Protein AF-A0A7Y6PL48-F1 (afdb_monomer)

Secondary structure (DSSP, 8-state):
--------S-SSSSSSSSS----------------EEEEEETTSTT---EEEEEEE--SSTT-EEESSSSEEEEEE-SSTT-EEEEEEEE------TTEEEEEEEEEEEEEESS----EEEEEB-S---TTT--SSEEETTEE-SSTTTT-BTTTB-SS-SEEE------EEEEEEEEE-HHHHHHHHH-GGG---EEEEE-SSS-SS-EEEE-TT-SSGGGS-EEEEEEEE-TTS------S-PPP----HHHHHHHHHHHHTT-HHHHHHHHHHHHHTTS-BPPP-TTTTT-PPPTT-B---GGGTTHHHHHHHHHHHHHHHTTSSSPPTTHHHHHHHHHHHHHHHGGG---

Mean predicted aligned error: 16.95 Å

Structure (mmCIF, N/CA/C/O backbone):
data_AF-A0A7Y6PL48-F1
#
_entry.id   AF-A0A7Y6PL48-F1
#
loop_
_atom_site.group_PDB
_atom_site.id
_atom_site.type_symbol
_atom_site.label_atom_id
_atom_site.label_alt_id
_atom_site.label_comp_id
_atom_site.label_asym_id
_atom_site.label_entity_id
_atom_site.label_seq_id
_atom_site.pdbx_PDB_ins_code
_atom_site.Cartn_x
_atom_site.Cartn_y
_atom_site.Cartn_z
_atom_site.occupancy
_atom_site.B_iso_or_equiv
_atom_site.auth_seq_id
_atom_site.auth_comp_id
_atom_site.auth_asym_id
_atom_site.auth_atom_id
_atom_site.pdbx_PDB_model_num
ATOM 1 N N . MET A 1 1 ? -15.025 52.099 23.901 1.00 36.69 1 MET A N 1
ATOM 2 C CA . MET A 1 1 ? -14.543 51.451 22.659 1.00 36.69 1 MET A CA 1
ATOM 3 C C . MET A 1 1 ? -14.465 49.947 22.950 1.00 36.69 1 MET A C 1
ATOM 5 O O . MET A 1 1 ? -13.539 49.548 23.629 1.00 36.69 1 MET A O 1
ATOM 9 N N . GLN A 1 2 ? -15.531 49.131 22.838 1.00 27.70 2 GLN A N 1
ATOM 10 C CA . GLN A 1 2 ? -16.131 48.549 21.607 1.00 27.70 2 GLN A CA 1
ATOM 11 C C . GLN A 1 2 ? -15.039 48.025 20.651 1.00 27.70 2 GLN A C 1
ATOM 13 O O . GLN A 1 2 ? -14.209 48.829 20.259 1.00 27.70 2 GLN A O 1
ATOM 18 N N . LEU A 1 3 ? -14.922 46.740 20.266 1.00 26.30 3 LEU A N 1
ATOM 19 C CA . LEU A 1 3 ? -15.869 45.629 19.998 1.00 26.30 3 LEU A CA 1
ATOM 20 C C . LEU A 1 3 ? -15.201 44.259 20.318 1.00 26.30 3 LEU A C 1
ATOM 22 O O . LEU A 1 3 ? -14.008 44.115 20.098 1.00 26.30 3 LEU A O 1
ATOM 26 N N . ARG A 1 4 ? -15.836 43.289 21.003 1.00 27.39 4 ARG A N 1
ATOM 27 C CA . ARG A 1 4 ? -16.778 42.217 20.558 1.00 27.39 4 ARG A CA 1
ATOM 28 C C . ARG A 1 4 ? -16.253 41.185 19.534 1.00 27.39 4 ARG A C 1
ATOM 30 O O . ARG A 1 4 ? -16.205 41.488 18.350 1.00 27.39 4 ARG A O 1
ATOM 37 N N . ARG A 1 5 ? -16.072 39.937 20.007 1.00 31.89 5 ARG A N 1
ATOM 38 C CA . ARG A 1 5 ? -16.563 38.611 19.516 1.00 31.89 5 ARG A CA 1
ATOM 39 C C . ARG A 1 5 ? -15.784 37.557 20.333 1.00 31.89 5 ARG A C 1
ATOM 41 O O . ARG A 1 5 ? -14.569 37.575 20.308 1.00 31.89 5 ARG A O 1
ATOM 48 N N . GLY A 1 6 ? -16.336 36.699 21.184 1.00 26.66 6 GLY A N 1
ATOM 49 C CA . GLY A 1 6 ? -17.630 36.030 21.192 1.00 26.66 6 GLY A CA 1
ATOM 50 C C . GLY A 1 6 ? -17.343 34.527 21.221 1.00 26.66 6 GLY A C 1
ATOM 51 O O . GLY A 1 6 ? -17.400 33.895 20.179 1.00 26.66 6 GLY A O 1
ATOM 52 N N . TRP A 1 7 ? -16.968 33.981 22.383 1.00 27.89 7 TRP A N 1
ATOM 53 C CA . TRP A 1 7 ? -16.882 32.530 22.580 1.00 27.89 7 TRP A CA 1
ATOM 54 C C . TRP A 1 7 ? -18.321 32.015 22.723 1.00 27.89 7 TRP A C 1
ATOM 56 O O . TRP A 1 7 ? -19.000 32.279 23.719 1.00 27.89 7 TRP A O 1
ATOM 66 N N . SER A 1 8 ? -18.840 31.391 21.669 1.00 28.34 8 SER A N 1
ATOM 6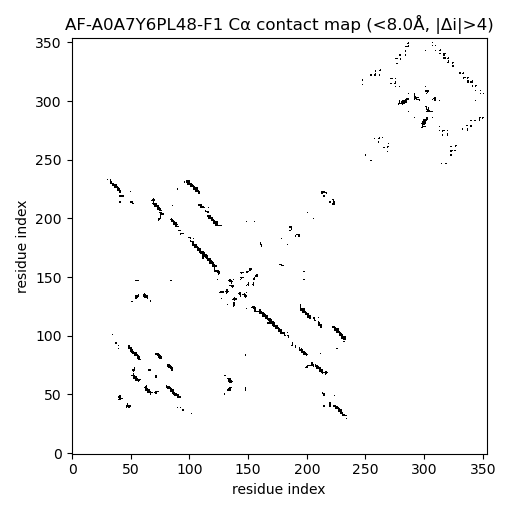7 C CA . SER A 1 8 ? -20.206 30.877 21.583 1.00 28.34 8 SER A CA 1
ATOM 68 C C . SER A 1 8 ? -20.374 29.612 22.430 1.00 28.34 8 SER A C 1
ATOM 70 O O . SER A 1 8 ? -19.890 28.548 22.081 1.00 28.34 8 SER A O 1
ATOM 72 N N . ARG A 1 9 ? -21.029 29.769 23.587 1.00 29.58 9 ARG A N 1
ATOM 73 C CA . ARG A 1 9 ? -22.211 29.039 24.112 1.00 29.58 9 ARG A CA 1
ATOM 74 C C . ARG A 1 9 ? -22.553 27.582 23.694 1.00 29.58 9 ARG A C 1
ATOM 76 O O . ARG A 1 9 ? -23.678 27.175 23.955 1.00 29.58 9 ARG A O 1
ATOM 83 N N . GLU A 1 10 ? -21.649 26.755 23.179 1.00 30.02 10 GLU A N 1
ATOM 84 C CA . GLU A 1 10 ? -21.966 25.353 22.814 1.00 30.02 10 GLU A CA 1
ATOM 85 C C . GLU A 1 10 ? -21.546 24.297 23.853 1.00 30.02 10 GLU A C 1
ATOM 87 O O . GLU A 1 10 ? -21.918 23.135 23.746 1.00 30.02 10 GLU A O 1
ATOM 92 N N . VAL A 1 11 ? -20.878 24.687 24.942 1.00 32.16 11 VAL A N 1
ATOM 93 C CA . VAL A 1 11 ? -20.391 23.732 25.964 1.00 32.16 11 VAL A CA 1
ATOM 94 C C . VAL A 1 11 ? -21.404 23.471 27.100 1.00 32.16 11 VAL A C 1
ATOM 96 O O . VAL A 1 11 ? -21.170 22.638 27.966 1.00 32.16 11 VAL A O 1
ATOM 99 N N . VAL A 1 12 ? -22.581 24.113 27.097 1.00 29.59 12 VAL A N 1
ATOM 100 C CA . VAL A 1 12 ? -23.589 23.954 28.178 1.00 29.59 12 VAL A CA 1
ATOM 101 C C . VAL A 1 12 ? -24.880 23.248 27.718 1.00 29.59 12 VAL A C 1
ATOM 103 O O . VAL A 1 12 ? -25.768 23.003 28.527 1.00 29.59 12 VAL A O 1
ATOM 106 N N . ALA A 1 13 ? -24.980 22.817 26.454 1.00 28.77 13 ALA A N 1
ATOM 107 C CA . ALA A 1 13 ? -26.162 22.101 25.944 1.00 28.77 13 ALA A CA 1
ATOM 108 C C . ALA A 1 13 ? -26.018 20.564 25.871 1.00 28.77 13 ALA A C 1
ATOM 110 O O . ALA A 1 13 ? -26.984 19.888 25.536 1.00 28.77 13 ALA A O 1
ATOM 111 N N . PHE A 1 14 ? -24.867 19.981 26.226 1.00 27.22 14 PHE A N 1
ATOM 112 C CA . PHE A 1 14 ? -24.640 18.529 26.094 1.00 27.22 14 PHE A CA 1
ATOM 113 C C . PHE A 1 14 ? -24.876 17.706 27.377 1.00 27.22 14 PHE A C 1
ATOM 115 O O . PHE A 1 14 ? -24.570 16.517 27.417 1.00 27.22 14 PHE A O 1
ATOM 122 N N . ALA A 1 15 ? -25.442 18.311 28.428 1.00 27.19 15 ALA A N 1
ATOM 123 C CA . ALA A 1 15 ? -25.646 17.656 29.727 1.00 27.19 15 ALA A CA 1
ATOM 124 C C . ALA A 1 15 ? -27.116 17.357 30.090 1.00 27.19 15 ALA A C 1
ATOM 126 O O . ALA A 1 15 ? -27.368 16.808 31.158 1.00 27.19 15 ALA A O 1
ATOM 127 N N . ILE A 1 16 ? -28.097 17.663 29.231 1.00 27.52 16 ILE A N 1
ATOM 128 C CA . ILE A 1 16 ? -29.513 17.327 29.476 1.00 27.52 16 ILE A CA 1
ATOM 129 C C . ILE A 1 16 ? -30.164 16.856 28.167 1.00 27.52 16 ILE A C 1
ATOM 131 O O . ILE A 1 16 ? -31.000 17.536 27.588 1.00 27.52 16 ILE A O 1
ATOM 135 N N . ALA A 1 17 ? -29.746 15.695 27.664 1.00 27.36 17 ALA A N 1
ATOM 136 C CA . ALA A 1 17 ? -30.464 14.988 26.591 1.00 27.36 17 ALA A CA 1
ATOM 137 C C . ALA A 1 17 ? -30.423 13.452 26.731 1.00 27.36 17 ALA A C 1
ATOM 139 O O . ALA A 1 17 ? -30.925 12.741 25.871 1.00 27.36 17 ALA A O 1
ATOM 140 N N . ALA A 1 18 ? -29.872 12.922 27.830 1.00 29.22 18 ALA A N 1
ATOM 141 C CA . ALA A 1 18 ? -29.837 11.481 28.112 1.00 29.22 18 ALA A CA 1
ATOM 142 C C . ALA A 1 18 ? -30.874 11.040 29.167 1.00 29.22 18 ALA A C 1
ATOM 144 O O . ALA A 1 18 ? -30.748 9.969 29.754 1.00 29.22 18 ALA A O 1
ATOM 145 N N . ALA A 1 19 ? -31.889 11.865 29.441 1.00 29.73 19 ALA A N 1
ATOM 146 C CA . ALA A 1 19 ? -32.916 11.574 30.440 1.00 29.73 19 ALA A CA 1
ATOM 147 C C . ALA A 1 19 ? -34.291 12.127 30.031 1.00 29.73 19 ALA A C 1
ATOM 149 O O . ALA A 1 19 ? -34.845 13.006 30.679 1.00 29.73 19 ALA A O 1
ATOM 150 N N . SER A 1 20 ? -34.848 11.631 28.932 1.00 26.83 20 SER A N 1
ATOM 151 C CA . SER A 1 20 ? -36.301 11.471 28.800 1.00 26.83 20 SER A CA 1
ATOM 152 C C . SER A 1 20 ? -36.576 10.503 27.659 1.00 26.83 20 SER A C 1
ATOM 154 O O . SER A 1 20 ? -36.383 10.811 26.489 1.00 26.83 20 SER A O 1
ATOM 156 N N . GLY A 1 21 ? -36.986 9.288 28.021 1.00 40.72 21 GLY A N 1
ATOM 157 C CA . GLY A 1 21 ? -37.643 8.403 27.078 1.00 40.72 21 GLY A CA 1
ATOM 158 C C . GLY A 1 21 ? -38.961 9.040 26.656 1.00 40.72 21 GLY A C 1
ATOM 159 O O . GLY A 1 21 ? -39.817 9.311 27.495 1.00 40.72 21 GLY A O 1
ATOM 160 N N . ALA A 1 22 ? -39.109 9.267 25.360 1.00 27.48 22 ALA A N 1
ATOM 161 C CA . ALA A 1 22 ? -40.395 9.433 24.714 1.00 27.48 22 ALA A CA 1
ATOM 162 C C . ALA A 1 22 ? -40.320 8.667 23.394 1.00 27.48 22 ALA A C 1
ATOM 164 O O . ALA A 1 22 ? -39.570 9.028 22.490 1.00 27.48 22 ALA A O 1
ATOM 165 N N . CYS A 1 23 ? -41.052 7.558 23.338 1.00 34.09 23 CYS A N 1
ATOM 166 C CA . CYS A 1 23 ? -41.324 6.830 22.113 1.00 34.09 23 CYS A CA 1
ATOM 167 C C . CYS A 1 23 ? -42.034 7.773 21.133 1.00 34.09 23 CYS A C 1
ATOM 169 O O . CYS A 1 23 ? -43.085 8.321 21.461 1.00 34.09 23 CYS A O 1
ATOM 171 N N . ALA A 1 24 ? -41.469 7.933 19.943 1.00 27.62 24 ALA A N 1
ATOM 172 C CA . ALA A 1 24 ? -42.188 8.389 18.767 1.00 27.62 24 ALA A CA 1
ATOM 173 C C . ALA A 1 24 ? -41.808 7.439 17.630 1.00 27.62 24 ALA A C 1
ATOM 175 O O . ALA A 1 24 ? -40.668 7.423 17.173 1.00 27.62 24 ALA A O 1
ATOM 176 N N . GLU A 1 25 ? -42.761 6.596 17.250 1.00 38.47 25 GLU A N 1
ATOM 177 C CA . GLU A 1 25 ? -42.751 5.880 15.981 1.00 38.47 25 GLU A CA 1
ATOM 178 C C . GLU A 1 25 ? -42.891 6.931 14.872 1.00 38.47 25 GLU A C 1
ATOM 180 O O . GLU A 1 25 ? -43.846 7.712 14.880 1.00 38.47 25 GLU A O 1
ATOM 185 N N . SER A 1 26 ? -41.928 6.999 13.953 1.00 30.75 26 SER A N 1
ATOM 186 C CA . SER A 1 26 ? -42.095 7.727 12.697 1.00 30.75 26 SER A CA 1
ATOM 187 C C . SER A 1 26 ? -41.339 7.028 11.576 1.00 30.75 26 SER A C 1
ATOM 189 O O . SER A 1 26 ? -40.170 6.675 11.734 1.00 30.75 26 SER A O 1
ATOM 191 N N . ASP A 1 27 ? -42.062 6.857 10.479 1.00 33.25 27 ASP A N 1
ATOM 192 C CA . ASP A 1 27 ? -41.751 6.096 9.279 1.00 33.25 27 ASP A CA 1
ATO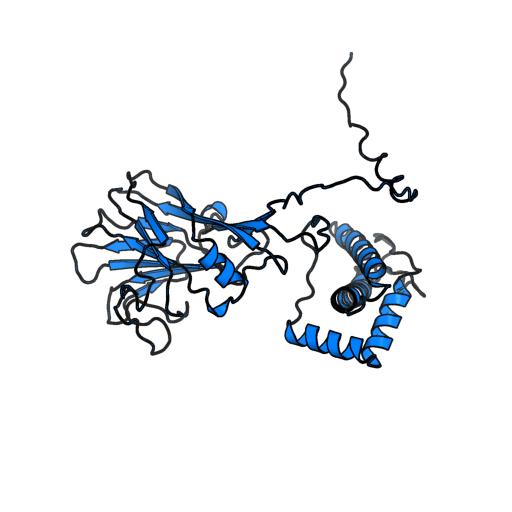M 193 C C . ASP A 1 27 ? -40.383 6.375 8.631 1.00 33.25 27 ASP A C 1
ATOM 195 O O . ASP A 1 27 ? -39.894 7.503 8.603 1.00 33.25 27 ASP A O 1
ATOM 199 N N . ASP A 1 28 ? -39.829 5.293 8.076 1.00 44.59 28 ASP A N 1
ATOM 200 C CA . ASP A 1 28 ? -38.890 5.206 6.948 1.00 44.59 28 ASP A CA 1
ATOM 201 C C . ASP A 1 28 ? -37.857 6.341 6.805 1.00 44.59 28 ASP A C 1
ATOM 203 O O . ASP A 1 28 ? -37.970 7.241 5.971 1.00 44.59 28 ASP A O 1
ATOM 207 N N . VAL A 1 29 ? -36.778 6.253 7.585 1.00 33.81 29 VAL A N 1
ATOM 208 C CA . VAL A 1 29 ? -35.507 6.906 7.250 1.00 33.81 29 VAL A CA 1
ATOM 209 C C . VAL A 1 29 ? -34.614 5.881 6.568 1.00 33.81 29 VAL A C 1
ATOM 211 O O . VAL A 1 29 ? -34.006 5.034 7.222 1.00 33.81 29 VAL A O 1
ATOM 214 N N . GLY A 1 30 ? -34.530 5.966 5.238 1.00 34.03 30 GLY A N 1
ATOM 215 C CA . GLY A 1 30 ? -33.503 5.271 4.471 1.00 34.03 30 GLY A CA 1
ATOM 216 C C . GLY A 1 30 ? -32.138 5.510 5.117 1.00 34.03 30 GLY A C 1
ATOM 217 O O . GLY A 1 30 ? -31.749 6.657 5.341 1.00 34.03 30 GLY A O 1
ATOM 218 N N . ALA A 1 31 ? -31.449 4.423 5.468 1.00 40.19 31 ALA A N 1
ATOM 219 C CA . ALA A 1 31 ? -30.147 4.465 6.114 1.00 40.19 31 ALA A CA 1
ATOM 220 C C . ALA A 1 31 ? -29.183 5.301 5.262 1.00 40.19 31 ALA A C 1
ATOM 222 O O . ALA A 1 31 ? -28.765 4.887 4.179 1.00 40.19 31 ALA A O 1
ATOM 223 N N . VAL A 1 32 ? -28.848 6.501 5.732 1.00 37.41 32 VAL A N 1
ATOM 224 C CA . VAL A 1 32 ? -27.805 7.312 5.109 1.00 37.41 32 VAL A CA 1
ATOM 225 C C . VAL A 1 32 ? -26.480 6.723 5.572 1.00 37.41 32 VAL A C 1
ATOM 227 O O . VAL A 1 32 ? -25.957 7.095 6.623 1.00 37.41 32 VAL A O 1
ATOM 230 N N . GLU A 1 33 ? -25.956 5.759 4.813 1.00 54.09 33 GLU A N 1
ATOM 231 C CA . GLU A 1 33 ? -24.604 5.252 5.025 1.00 54.09 33 GLU A CA 1
ATOM 232 C C . GLU A 1 33 ? -23.616 6.425 4.961 1.00 54.09 33 GLU A C 1
ATOM 234 O O . GLU A 1 33 ? -23.351 7.000 3.904 1.00 54.09 33 GLU A O 1
ATOM 239 N N . SER A 1 34 ? -23.085 6.822 6.115 1.00 58.09 34 SER A N 1
ATOM 240 C CA . SER A 1 34 ? -22.082 7.880 6.176 1.00 58.09 34 SER A CA 1
ATOM 241 C C . SER A 1 34 ? -20.747 7.325 5.684 1.00 58.09 34 SER A C 1
ATOM 243 O O . SER A 1 34 ? -20.175 6.431 6.306 1.00 58.09 34 SER A O 1
ATOM 245 N N . ALA A 1 35 ? -20.250 7.850 4.564 1.00 74.12 35 ALA A N 1
ATOM 246 C CA . ALA A 1 35 ? -18.942 7.489 4.030 1.00 74.12 35 ALA A CA 1
ATOM 247 C C . ALA A 1 35 ? -17.825 8.022 4.947 1.00 74.12 35 ALA A C 1
ATOM 249 O O . ALA A 1 35 ? -17.689 9.228 5.160 1.00 74.12 35 ALA A O 1
ATOM 250 N N . VAL A 1 36 ? -17.014 7.114 5.482 1.00 87.31 36 VAL A N 1
ATOM 251 C CA . VAL A 1 36 ? -15.843 7.390 6.320 1.00 87.31 36 VAL A CA 1
ATOM 252 C C . VAL A 1 36 ? -14.584 7.269 5.468 1.00 87.31 36 VAL A C 1
ATOM 254 O O . VAL A 1 36 ? -14.5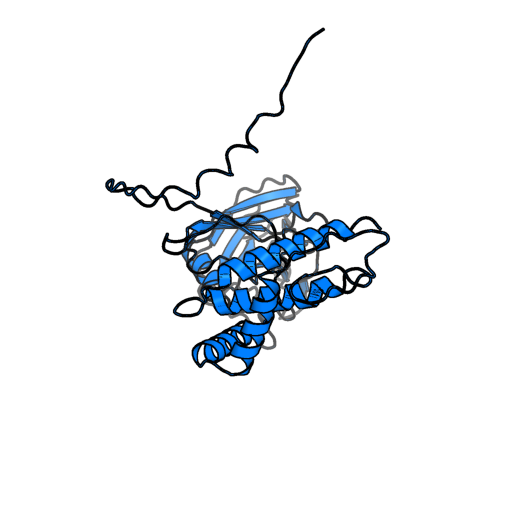24 6.457 4.550 1.00 87.31 36 VAL A O 1
ATOM 257 N N . THR A 1 37 ? -13.558 8.069 5.765 1.00 88.06 37 THR A N 1
ATOM 258 C CA . THR A 1 37 ? -12.262 8.011 5.072 1.00 88.06 37 THR A CA 1
ATOM 259 C C . THR A 1 37 ? -11.186 7.424 5.983 1.00 88.06 37 THR A C 1
ATOM 261 O O . THR A 1 37 ? -11.041 7.849 7.126 1.00 88.06 37 THR A O 1
ATOM 264 N N . ALA A 1 38 ? -10.411 6.473 5.464 1.00 88.56 38 ALA A N 1
ATOM 265 C CA . ALA A 1 38 ? -9.160 5.995 6.041 1.00 88.56 38 ALA A CA 1
ATOM 266 C C . ALA A 1 38 ? -7.989 6.352 5.118 1.00 88.56 38 ALA A C 1
ATOM 268 O O . ALA A 1 38 ? -8.089 6.215 3.897 1.00 88.56 38 ALA A O 1
ATOM 269 N N . THR A 1 39 ? -6.871 6.770 5.707 1.00 93.50 39 THR A N 1
ATOM 270 C CA . THR A 1 39 ? -5.645 7.127 4.985 1.00 93.50 39 THR A CA 1
ATOM 271 C C . THR A 1 39 ? -4.483 6.301 5.519 1.00 93.50 39 THR A C 1
ATOM 273 O O . THR A 1 39 ? -4.298 6.190 6.726 1.00 93.50 39 THR A O 1
ATOM 276 N N . PHE A 1 40 ? -3.698 5.729 4.611 1.00 95.31 40 PHE A N 1
ATOM 277 C CA . PHE A 1 40 ? -2.525 4.918 4.915 1.00 95.31 40 PHE A CA 1
ATOM 278 C C . PHE A 1 40 ? -1.309 5.535 4.228 1.00 95.31 40 PHE A C 1
ATOM 280 O O . PHE A 1 40 ? -1.239 5.546 2.999 1.00 95.31 40 PHE A O 1
ATOM 287 N N . GLN A 1 41 ? -0.368 6.065 5.009 1.00 96.25 41 GLN A N 1
ATOM 288 C CA . GLN A 1 41 ? 0.866 6.681 4.518 1.00 96.25 41 GLN A CA 1
ATOM 289 C C . GLN A 1 41 ? 1.954 6.578 5.588 1.00 96.25 41 GLN A C 1
ATOM 291 O O . GLN A 1 41 ? 1.707 6.901 6.749 1.00 96.25 41 GLN A O 1
ATOM 296 N N . THR A 1 42 ? 3.145 6.088 5.231 1.00 91.56 42 THR A N 1
ATOM 297 C CA . THR A 1 42 ? 4.193 5.822 6.229 1.00 91.56 42 THR A CA 1
ATOM 298 C C . THR A 1 42 ? 4.599 7.098 6.967 1.00 91.56 42 THR A C 1
ATOM 300 O O . THR A 1 42 ? 5.038 8.068 6.350 1.00 91.56 42 THR A O 1
ATOM 303 N N . GLY A 1 43 ? 4.510 7.090 8.297 1.00 83.94 43 GLY A N 1
ATOM 304 C CA . GLY A 1 43 ? 4.801 8.241 9.158 1.00 83.94 43 GLY A CA 1
ATOM 305 C C . GLY A 1 43 ? 3.615 9.182 9.402 1.00 83.94 43 GLY A C 1
ATOM 306 O O . GLY A 1 43 ? 3.796 10.201 10.063 1.00 83.94 43 GLY A O 1
ATOM 307 N N . VAL A 1 44 ? 2.419 8.848 8.909 1.00 81.81 44 VAL A N 1
ATOM 308 C CA . VAL A 1 44 ? 1.153 9.534 9.217 1.00 81.81 44 VAL A CA 1
ATOM 309 C C . VAL A 1 44 ? 0.288 8.597 10.056 1.00 81.81 44 VAL A C 1
ATOM 311 O O . VAL A 1 44 ? 0.190 7.414 9.738 1.00 81.81 44 VAL A O 1
ATOM 314 N N . ASP A 1 45 ? -0.303 9.102 11.142 1.00 79.00 45 ASP A N 1
ATOM 315 C CA . ASP A 1 45 ? -1.152 8.326 12.065 1.00 79.00 45 ASP A CA 1
ATOM 316 C C . ASP A 1 45 ? -0.521 6.990 12.512 1.00 79.00 45 ASP A C 1
ATOM 318 O O . ASP A 1 45 ? -1.190 5.963 12.610 1.00 79.00 45 ASP A O 1
ATOM 322 N N . GLU A 1 46 ? 0.799 7.005 12.748 1.00 79.50 46 GLU A N 1
ATOM 323 C CA . GLU A 1 46 ? 1.620 5.840 13.132 1.00 79.50 46 GLU A CA 1
ATOM 324 C C . GLU A 1 46 ? 1.643 4.690 12.108 1.00 79.50 46 GLU A C 1
ATOM 326 O O . GLU A 1 46 ? 2.177 3.613 12.384 1.00 79.50 46 GLU A O 1
ATOM 331 N N . TYR A 1 47 ? 1.103 4.890 10.906 1.00 84.44 47 TYR A N 1
ATOM 332 C CA . TYR A 1 47 ? 1.159 3.879 9.866 1.00 84.44 47 TYR A CA 1
ATOM 333 C C . TYR A 1 47 ? 2.607 3.686 9.395 1.00 84.44 47 TYR A C 1
ATOM 335 O O . TYR A 1 47 ? 3.325 4.644 9.118 1.00 84.44 47 TYR A O 1
ATOM 343 N N . VAL A 1 48 ? 3.038 2.429 9.299 1.00 88.19 48 VAL A N 1
ATOM 344 C CA . VAL A 1 48 ? 4.392 2.022 8.866 1.00 88.19 48 VAL A CA 1
ATOM 345 C C . VAL A 1 48 ? 4.345 0.884 7.842 1.00 88.19 48 VAL A C 1
ATOM 347 O O . VAL A 1 48 ? 5.333 0.205 7.598 1.00 88.19 48 VAL A O 1
ATOM 350 N N . GLY A 1 49 ? 3.161 0.616 7.286 1.00 91.00 49 GLY A N 1
ATOM 351 C CA . GLY A 1 49 ? 2.892 -0.588 6.505 1.00 91.00 49 GLY A CA 1
ATOM 352 C C . GLY A 1 49 ? 3.239 -0.497 5.020 1.00 91.00 49 GLY A C 1
ATOM 353 O O . GLY A 1 49 ? 2.903 -1.430 4.291 1.00 91.00 49 GLY A O 1
ATOM 354 N N . THR A 1 50 ? 3.829 0.591 4.526 1.00 96.56 50 THR A N 1
ATOM 355 C CA . THR A 1 50 ? 4.201 0.681 3.106 1.00 96.56 50 THR A CA 1
ATOM 356 C C . THR A 1 50 ? 5.477 -0.113 2.833 1.00 96.56 50 THR A C 1
ATOM 358 O O . THR A 1 50 ? 6.471 0.057 3.526 1.00 96.56 50 THR A O 1
ATOM 361 N N . LEU A 1 51 ? 5.424 -0.975 1.820 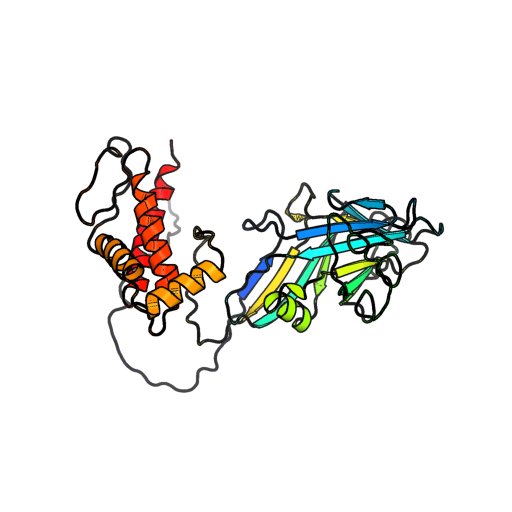1.00 96.38 51 LEU A N 1
ATOM 362 C CA . LEU A 1 51 ? 6.559 -1.680 1.240 1.00 96.38 51 LEU A CA 1
ATOM 363 C C . LEU A 1 51 ? 6.637 -1.309 -0.240 1.00 96.38 51 LEU A C 1
ATOM 365 O O . LEU A 1 51 ? 5.743 -1.669 -1.014 1.00 96.38 51 LEU A O 1
ATOM 369 N N . ASP A 1 52 ? 7.687 -0.605 -0.634 1.00 98.25 52 ASP A N 1
ATOM 370 C CA . ASP A 1 52 ? 7.879 -0.117 -1.992 1.00 98.25 52 ASP A CA 1
ATOM 371 C C . ASP A 1 52 ? 9.357 -0.074 -2.395 1.00 98.25 52 ASP A C 1
ATOM 373 O O . ASP A 1 52 ? 10.247 -0.240 -1.574 1.00 98.25 52 ASP A O 1
ATOM 377 N N . GLY A 1 53 ? 9.617 0.027 -3.697 1.00 97.38 53 GLY A N 1
ATOM 378 C CA . GLY A 1 53 ? 10.981 0.022 -4.222 1.00 97.38 53 GLY A CA 1
ATOM 379 C C . GLY A 1 53 ? 11.056 -0.283 -5.710 1.00 97.38 53 GLY A C 1
ATOM 380 O O . GLY A 1 53 ? 10.030 -0.386 -6.389 1.00 97.38 53 GLY A O 1
ATOM 381 N N . GLU A 1 54 ? 12.275 -0.421 -6.231 1.00 97.06 54 GLU A N 1
ATOM 382 C CA . GLU A 1 54 ? 12.551 -0.713 -7.640 1.00 97.06 54 GLU A CA 1
ATOM 383 C C . GLU A 1 54 ? 13.138 -2.107 -7.863 1.00 97.06 54 GLU A C 1
ATOM 385 O O . GLU A 1 54 ? 14.040 -2.550 -7.158 1.00 97.06 54 GLU A O 1
ATOM 390 N N . ILE A 1 55 ? 12.701 -2.756 -8.942 1.00 97.50 55 ILE A N 1
ATOM 391 C CA . ILE A 1 55 ? 13.375 -3.911 -9.540 1.00 97.50 55 ILE A CA 1
ATOM 392 C C . ILE A 1 55 ? 13.902 -3.527 -10.919 1.00 97.50 55 ILE A C 1
ATOM 394 O O . ILE A 1 55 ? 13.245 -2.809 -11.674 1.00 97.50 55 ILE A O 1
ATOM 398 N N . SER A 1 56 ? 15.081 -4.024 -11.283 1.00 96.12 56 SER A N 1
ATOM 399 C CA . SER A 1 56 ? 15.710 -3.691 -12.562 1.00 96.12 56 SER A CA 1
ATOM 400 C C . SER A 1 56 ? 16.434 -4.873 -13.164 1.00 96.12 56 SER A C 1
ATOM 402 O O . SER A 1 56 ? 17.020 -5.664 -12.439 1.00 96.12 56 SER A O 1
ATOM 404 N N . ASN A 1 57 ? 16.492 -4.966 -14.487 1.00 95.06 57 ASN A N 1
ATOM 405 C CA . ASN A 1 57 ? 17.228 -6.038 -15.164 1.00 95.06 57 ASN A CA 1
ATOM 406 C C . ASN A 1 57 ? 18.738 -5.786 -15.299 1.00 95.06 57 ASN A C 1
ATOM 408 O O . ASN A 1 57 ? 19.399 -6.401 -16.139 1.00 95.06 57 ASN A O 1
ATOM 412 N N . ARG A 1 58 ? 19.292 -4.864 -14.505 1.00 92.94 58 ARG A N 1
ATOM 413 C CA . ARG A 1 58 ? 20.724 -4.569 -14.518 1.00 92.94 58 ARG A CA 1
ATOM 414 C C . ARG A 1 58 ? 21.530 -5.675 -13.845 1.00 92.94 58 ARG A C 1
ATOM 416 O O . ARG A 1 58 ? 21.185 -6.141 -12.765 1.00 92.94 58 ARG A O 1
ATOM 423 N N . GLY A 1 59 ? 22.666 -6.021 -14.446 1.00 86.75 59 GLY A N 1
ATOM 424 C CA . GLY A 1 59 ? 23.604 -6.994 -13.891 1.00 86.75 59 GLY A CA 1
ATOM 425 C C . GLY A 1 59 ? 23.273 -8.424 -14.313 1.00 86.75 59 GLY A C 1
ATOM 426 O O . GLY A 1 59 ? 23.588 -8.813 -15.435 1.00 86.75 59 GLY A O 1
ATOM 427 N N . GLY A 1 60 ? 22.704 -9.213 -13.398 1.00 88.56 60 GLY A N 1
ATOM 428 C CA . GLY A 1 60 ? 22.494 -10.657 -13.566 1.00 88.56 60 GLY A CA 1
ATOM 429 C C . GLY A 1 60 ? 21.036 -11.080 -13.807 1.00 88.56 60 GLY A C 1
ATOM 430 O O . GLY A 1 60 ? 20.160 -10.235 -13.970 1.00 88.56 60 GLY A O 1
ATOM 431 N N . PRO A 1 61 ? 20.741 -12.396 -13.773 1.00 89.38 61 PRO A N 1
ATOM 432 C CA . PRO A 1 61 ? 19.401 -12.938 -14.031 1.00 89.38 61 PRO A CA 1
ATOM 433 C C . PRO A 1 61 ? 18.307 -12.436 -13.079 1.00 89.38 61 PRO A C 1
ATOM 435 O O . PRO A 1 61 ? 17.165 -12.268 -13.500 1.00 89.38 61 PRO A O 1
ATOM 438 N N . ASN A 1 62 ? 18.650 -12.182 -11.808 1.00 94.56 62 ASN A N 1
ATOM 439 C CA . ASN A 1 62 ? 17.731 -11.561 -10.849 1.00 94.56 62 ASN A CA 1
ATOM 440 C C . ASN A 1 62 ? 17.773 -10.025 -10.877 1.00 94.56 62 ASN A C 1
ATOM 442 O O . ASN A 1 62 ? 16.968 -9.371 -10.220 1.00 94.56 62 ASN A O 1
ATOM 446 N N . GLY A 1 63 ? 18.685 -9.443 -11.650 1.00 94.50 63 GLY A N 1
ATOM 447 C CA . GLY A 1 63 ? 18.810 -8.004 -11.741 1.00 94.50 63 GLY A CA 1
ATOM 448 C C . GLY A 1 63 ? 19.370 -7.336 -10.481 1.00 94.50 63 GLY A C 1
ATOM 449 O O . GLY A 1 63 ? 19.967 -7.993 -9.628 1.00 94.50 63 GLY A O 1
ATOM 450 N N . SER A 1 64 ? 19.157 -6.025 -10.383 1.00 93.06 64 SER A N 1
ATOM 451 C CA . SER A 1 64 ? 19.458 -5.204 -9.206 1.00 93.06 64 SER A CA 1
ATOM 452 C C . SER A 1 64 ? 18.153 -4.670 -8.630 1.00 93.06 64 SER A C 1
ATOM 454 O O . SER A 1 64 ? 17.244 -4.311 -9.384 1.00 93.06 64 SER A O 1
ATOM 456 N N . THR A 1 65 ? 18.047 -4.616 -7.309 1.00 94.50 65 THR A N 1
ATOM 457 C CA . THR A 1 65 ? 16.830 -4.218 -6.592 1.00 94.50 65 THR A CA 1
ATOM 458 C C . THR A 1 65 ? 17.195 -3.317 -5.436 1.00 94.50 65 THR A C 1
ATOM 460 O O . THR A 1 65 ? 18.230 -3.527 -4.807 1.00 94.50 65 THR A O 1
ATOM 463 N N . ASP A 1 66 ? 16.360 -2.316 -5.202 1.00 95.25 66 ASP A N 1
ATOM 464 C CA . ASP A 1 66 ? 16.512 -1.373 -4.105 1.00 95.25 66 ASP A CA 1
ATOM 465 C C . ASP A 1 66 ? 15.128 -1.083 -3.519 1.00 95.25 66 ASP A C 1
ATOM 467 O O . ASP A 1 66 ? 14.262 -0.525 -4.196 1.00 95.25 66 ASP A O 1
ATOM 471 N N . MET A 1 67 ? 14.918 -1.543 -2.287 1.00 94.38 67 MET A N 1
ATOM 472 C CA . MET A 1 67 ? 13.664 -1.416 -1.538 1.00 94.38 67 MET A CA 1
ATOM 473 C C . MET A 1 67 ? 13.787 -0.426 -0.373 1.00 94.38 67 MET A C 1
ATOM 475 O O . MET A 1 67 ? 12.850 -0.306 0.401 1.00 94.38 67 MET A O 1
ATOM 479 N N . ASP A 1 68 ? 14.938 0.245 -0.240 1.00 94.00 68 ASP A N 1
ATOM 480 C CA . ASP A 1 68 ? 15.252 1.137 0.886 1.00 94.00 68 ASP A CA 1
ATOM 481 C C . ASP A 1 68 ? 15.734 2.528 0.411 1.00 94.00 68 ASP A C 1
ATOM 483 O O . ASP A 1 68 ? 16.144 3.382 1.203 1.00 94.00 68 ASP A O 1
ATOM 487 N N . SER A 1 69 ? 15.733 2.776 -0.901 1.00 96.56 69 SER A N 1
ATOM 488 C CA . SER A 1 69 ? 16.041 4.080 -1.492 1.00 96.56 69 SER A CA 1
ATOM 489 C C . SER A 1 69 ? 14.835 5.015 -1.400 1.00 96.56 69 SER A C 1
ATOM 491 O O . SER A 1 69 ? 13.737 4.577 -1.712 1.00 96.56 69 SER A O 1
ATOM 493 N N . PRO A 1 70 ? 15.020 6.329 -1.135 1.00 97.69 70 PRO A N 1
ATOM 494 C CA . PRO A 1 70 ? 13.931 7.316 -1.067 1.00 97.69 70 PRO A CA 1
ATOM 495 C C . PRO A 1 70 ? 13.148 7.494 -2.378 1.00 97.69 70 PRO A C 1
ATOM 497 O O . PRO A 1 70 ? 12.089 8.133 -2.387 1.00 97.69 70 PRO A O 1
ATOM 500 N N . THR A 1 71 ? 13.681 6.981 -3.492 1.00 98.19 71 THR A N 1
ATOM 501 C CA . THR A 1 71 ? 13.002 6.954 -4.790 1.00 98.19 71 THR A CA 1
ATOM 502 C C . THR A 1 71 ? 13.197 5.623 -5.513 1.00 98.19 71 THR A C 1
ATOM 504 O O . THR A 1 71 ? 14.298 5.072 -5.492 1.00 98.19 71 THR A O 1
ATOM 507 N N . ALA A 1 72 ? 12.179 5.185 -6.252 1.00 98.06 72 ALA A N 1
ATOM 508 C CA . ALA A 1 72 ? 12.190 4.023 -7.132 1.00 98.06 72 ALA A CA 1
ATOM 509 C C . ALA A 1 72 ? 12.035 4.448 -8.601 1.00 98.06 72 ALA A C 1
ATOM 511 O O . ALA A 1 72 ? 11.161 5.242 -8.955 1.00 98.06 72 ALA A O 1
ATOM 512 N N . ARG A 1 73 ? 12.877 3.925 -9.487 1.00 97.12 73 ARG A N 1
ATOM 513 C CA . ARG A 1 73 ? 12.904 4.265 -10.911 1.00 97.12 73 ARG A CA 1
ATOM 514 C C . ARG A 1 73 ? 11.878 3.470 -11.707 1.00 97.12 73 ARG A C 1
ATOM 516 O O . ARG A 1 73 ? 11.638 2.288 -11.477 1.00 97.12 73 ARG A O 1
ATOM 523 N N . ILE A 1 74 ? 11.346 4.119 -12.737 1.00 96.44 74 ILE A N 1
ATOM 524 C CA . ILE A 1 74 ? 10.453 3.524 -13.727 1.00 96.44 74 ILE A CA 1
ATOM 525 C C . ILE A 1 74 ? 10.962 3.937 -15.113 1.00 96.44 74 ILE A C 1
ATOM 527 O O . ILE A 1 74 ? 10.851 5.095 -15.523 1.00 96.44 74 ILE A O 1
ATOM 531 N N . MET A 1 75 ? 11.566 2.999 -15.844 1.00 94.19 75 MET A N 1
ATOM 532 C CA . MET A 1 75 ? 12.303 3.308 -17.074 1.00 94.19 75 MET A CA 1
ATOM 533 C C . MET A 1 75 ? 12.364 2.107 -18.018 1.00 94.19 75 MET A C 1
ATOM 535 O O . MET A 1 75 ? 12.539 0.977 -17.577 1.00 94.19 75 MET A O 1
ATOM 539 N N . ARG A 1 76 ? 12.334 2.356 -19.331 1.00 91.44 76 ARG A N 1
ATOM 540 C CA . ARG A 1 76 ? 12.659 1.365 -20.369 1.00 91.44 76 ARG A CA 1
ATOM 541 C C . ARG A 1 76 ? 13.623 1.978 -21.363 1.00 91.44 76 ARG A C 1
ATOM 543 O O . ARG A 1 76 ? 13.197 2.692 -22.261 1.00 91.44 76 ARG A O 1
ATOM 550 N N . SER A 1 77 ? 14.922 1.743 -21.220 1.00 84.69 77 SER A N 1
ATOM 551 C CA . SER A 1 77 ? 15.890 2.358 -22.135 1.00 84.69 77 SER A CA 1
ATOM 552 C C . SER A 1 77 ? 15.979 1.629 -23.490 1.00 84.69 77 SER A C 1
ATOM 554 O O . SER A 1 77 ? 15.403 0.557 -23.683 1.00 84.69 77 SER A O 1
ATOM 556 N N . LYS A 1 78 ? 16.746 2.191 -24.441 1.00 78.94 78 LYS A N 1
ATOM 557 C CA . LYS A 1 78 ? 17.114 1.483 -25.686 1.00 78.94 78 LYS A CA 1
ATOM 558 C C . LYS A 1 78 ? 17.982 0.251 -25.414 1.00 78.94 78 LYS A C 1
ATOM 560 O O . LYS A 1 78 ? 17.966 -0.688 -26.201 1.00 78.94 78 LYS A O 1
ATOM 565 N N . HIS A 1 79 ? 18.757 0.268 -24.328 1.00 79.69 79 HIS A N 1
ATOM 566 C CA . HIS A 1 79 ? 19.622 -0.842 -23.960 1.00 79.69 79 HIS A CA 1
ATOM 567 C C . HIS A 1 79 ? 18.794 -1.936 -23.263 1.00 79.69 79 HIS A C 1
ATOM 569 O O . HIS A 1 79 ? 18.102 -1.632 -22.287 1.00 79.69 79 HIS A O 1
ATOM 575 N N . PRO A 1 80 ? 18.877 -3.203 -23.707 1.00 76.19 80 PRO A N 1
ATOM 576 C CA . PRO A 1 80 ? 18.007 -4.269 -23.216 1.00 76.19 80 PRO A CA 1
ATOM 577 C C . PRO A 1 80 ? 18.225 -4.594 -21.736 1.00 76.19 80 PRO A C 1
ATOM 579 O O . PRO A 1 80 ? 17.284 -5.029 -21.094 1.00 76.19 80 PRO A O 1
ATOM 582 N N . ALA A 1 81 ? 19.413 -4.342 -21.178 1.00 81.00 81 ALA A N 1
ATOM 583 C CA . ALA A 1 81 ? 19.736 -4.564 -19.760 1.00 81.00 81 ALA A CA 1
ATOM 584 C C . ALA A 1 81 ? 19.610 -3.292 -18.898 1.00 81.00 81 ALA A C 1
ATOM 586 O O . ALA A 1 81 ? 20.460 -3.028 -18.050 1.00 81.00 81 ALA A O 1
ATOM 587 N N . ASN A 1 82 ? 18.642 -2.426 -19.202 1.00 88.31 82 ASN A N 1
ATOM 588 C CA . ASN A 1 82 ? 18.438 -1.182 -18.466 1.00 88.31 82 ASN A CA 1
ATOM 589 C C . ASN A 1 82 ? 16.950 -0.779 -18.455 1.00 88.31 82 ASN A C 1
ATOM 591 O O . ASN A 1 82 ? 16.545 0.254 -19.000 1.00 88.31 82 ASN A O 1
ATOM 595 N N . GLU A 1 83 ? 16.145 -1.663 -17.871 1.00 93.88 83 GLU A N 1
ATOM 596 C CA . GLU A 1 83 ? 14.717 -1.520 -17.584 1.00 93.88 83 GLU A CA 1
ATOM 597 C C . GLU A 1 83 ? 14.495 -1.570 -16.066 1.00 93.88 83 GLU A C 1
ATOM 599 O O . GLU A 1 83 ? 15.134 -2.363 -15.374 1.00 93.88 83 GLU A O 1
ATOM 604 N N . TYR A 1 84 ? 13.604 -0.708 -15.575 1.00 96.19 84 TYR A N 1
ATOM 605 C CA . TYR A 1 84 ? 13.228 -0.559 -14.171 1.00 96.19 84 TYR A CA 1
ATOM 606 C C . TYR A 1 84 ? 11.708 -0.514 -14.041 1.00 96.19 84 TYR A C 1
ATOM 608 O O . TYR A 1 84 ? 11.029 0.129 -14.851 1.00 96.19 84 TYR A O 1
ATOM 616 N N . ALA A 1 85 ? 11.199 -1.146 -12.993 1.00 97.06 85 ALA A N 1
ATOM 617 C CA . ALA A 1 85 ? 9.811 -1.067 -12.573 1.00 97.06 85 ALA A CA 1
ATOM 618 C C . ALA A 1 85 ? 9.750 -0.834 -11.063 1.00 97.06 85 ALA A C 1
ATOM 620 O O . ALA A 1 85 ? 10.619 -1.310 -10.331 1.00 97.06 85 ALA A O 1
ATOM 621 N N . ALA A 1 86 ? 8.708 -0.142 -10.609 1.00 98.25 86 ALA A N 1
ATOM 622 C CA . ALA A 1 86 ? 8.471 0.077 -9.189 1.00 98.25 86 ALA A CA 1
ATOM 623 C C . ALA A 1 86 ? 7.378 -0.864 -8.674 1.00 98.25 86 ALA A C 1
ATOM 625 O O . ALA A 1 86 ? 6.413 -1.159 -9.381 1.00 98.25 86 ALA A O 1
ATOM 626 N N . LEU A 1 87 ? 7.517 -1.324 -7.438 1.00 98.44 87 LEU A N 1
ATOM 627 C CA . LEU A 1 87 ? 6.498 -2.071 -6.707 1.00 98.44 87 LEU A CA 1
ATOM 628 C C . LEU A 1 87 ? 6.034 -1.225 -5.528 1.00 98.44 87 LEU A C 1
ATOM 630 O O . LEU A 1 87 ? 6.852 -0.585 -4.880 1.00 98.44 87 LEU A O 1
ATOM 634 N N . VAL A 1 88 ? 4.732 -1.234 -5.245 1.00 98.44 88 VAL A N 1
ATOM 635 C CA . VAL A 1 88 ? 4.154 -0.581 -4.061 1.00 98.44 88 VAL A CA 1
ATOM 636 C C . VAL A 1 88 ? 3.104 -1.489 -3.444 1.00 98.44 88 VAL A C 1
ATOM 638 O O . VAL A 1 88 ? 2.195 -1.959 -4.131 1.00 98.44 88 VAL A O 1
ATOM 641 N N . LYS A 1 89 ? 3.189 -1.721 -2.136 1.00 97.38 89 LYS A N 1
ATOM 642 C CA . LYS A 1 89 ? 2.225 -2.505 -1.365 1.00 97.38 89 LYS A CA 1
ATOM 643 C C . LYS A 1 89 ? 1.980 -1.858 -0.006 1.00 97.38 89 LYS A C 1
ATOM 645 O O . LYS A 1 89 ? 2.911 -1.535 0.715 1.00 97.38 89 LYS A O 1
ATOM 650 N N . PHE A 1 90 ? 0.713 -1.751 0.377 1.00 97.12 90 PHE A N 1
ATOM 651 C CA . PHE A 1 90 ? 0.302 -1.293 1.703 1.00 97.12 90 PHE A CA 1
ATOM 652 C C . PHE A 1 90 ? -0.093 -2.506 2.545 1.00 97.12 90 PHE A C 1
ATOM 654 O O . PHE A 1 90 ? -0.971 -3.265 2.150 1.00 97.12 90 PHE A O 1
ATOM 661 N N . THR A 1 91 ? 0.570 -2.732 3.672 1.00 92.81 91 THR A N 1
ATOM 662 C CA . THR A 1 91 ? 0.304 -3.828 4.614 1.00 92.81 91 THR A CA 1
ATOM 663 C C . THR A 1 91 ? -0.440 -3.316 5.840 1.00 92.81 91 THR A C 1
ATOM 665 O O . THR A 1 91 ? -0.477 -2.119 6.095 1.00 92.81 91 THR A O 1
ATOM 668 N N . ASN A 1 92 ? -1.042 -4.219 6.618 1.00 87.31 92 ASN A N 1
ATOM 669 C CA . ASN A 1 92 ? -1.753 -3.859 7.851 1.00 87.31 92 ASN A CA 1
ATOM 670 C C . ASN A 1 92 ? -2.864 -2.812 7.634 1.00 87.31 92 ASN A C 1
ATOM 672 O O . ASN A 1 92 ? -3.083 -1.936 8.472 1.00 87.31 92 ASN A O 1
ATOM 676 N N . LEU A 1 93 ? -3.576 -2.916 6.507 1.00 87.62 93 LEU A N 1
ATOM 677 C CA . LEU A 1 93 ? -4.749 -2.097 6.221 1.00 87.62 93 LEU A CA 1
ATOM 678 C C . LEU A 1 93 ? -5.852 -2.424 7.236 1.00 87.62 93 LEU A C 1
ATOM 680 O O . LEU A 1 93 ? -6.459 -3.490 7.191 1.00 87.62 93 LEU A O 1
ATOM 684 N N . SER A 1 94 ? -6.081 -1.519 8.183 1.00 78.75 94 SER A N 1
ATOM 685 C CA . SER A 1 94 ? -7.018 -1.715 9.288 1.00 78.75 94 SER A CA 1
ATOM 686 C C . SER A 1 94 ? -8.246 -0.832 9.101 1.00 78.75 94 SER A C 1
ATOM 688 O O . SER A 1 94 ? -8.191 0.359 9.399 1.00 78.75 94 SER A O 1
ATOM 690 N N . LEU A 1 95 ? -9.370 -1.426 8.702 1.00 81.50 95 LEU A N 1
ATOM 691 C CA . LEU A 1 95 ? -10.694 -0.795 8.729 1.00 81.50 95 LEU A CA 1
ATOM 692 C C . LEU A 1 95 ? -11.574 -1.418 9.831 1.00 81.50 95 LEU A C 1
ATOM 694 O O . LEU A 1 95 ? -11.273 -2.518 10.307 1.00 81.50 95 LEU A O 1
ATOM 698 N N . PRO A 1 96 ? -12.647 -0.740 10.280 1.00 79.19 96 PRO A N 1
ATOM 699 C CA . PRO A 1 96 ? -13.636 -1.342 11.168 1.00 79.19 96 PRO A CA 1
ATOM 700 C C . PRO A 1 96 ? -14.215 -2.649 10.589 1.00 79.19 96 PRO A C 1
ATOM 702 O O . PRO A 1 96 ? -14.403 -2.747 9.376 1.00 79.19 96 PRO A O 1
ATOM 705 N N . PRO A 1 97 ? -14.536 -3.657 11.423 1.00 73.62 97 PRO A N 1
ATOM 706 C CA . PRO A 1 97 ? -15.189 -4.874 10.946 1.00 73.62 97 PRO A CA 1
ATOM 707 C C . PRO A 1 97 ? -16.520 -4.564 10.255 1.00 73.62 97 PRO A C 1
ATOM 709 O O . PRO A 1 97 ? -17.328 -3.820 10.806 1.00 73.62 97 PRO A O 1
ATOM 712 N N . GLY A 1 98 ? -16.753 -5.171 9.091 1.00 75.94 98 GLY A N 1
ATOM 713 C CA . GLY A 1 98 ? -17.945 -4.908 8.279 1.00 75.94 98 GLY A CA 1
ATOM 714 C C . GLY A 1 98 ? -17.858 -3.638 7.429 1.00 75.94 98 GLY A C 1
ATOM 715 O O . GLY A 1 98 ? -18.878 -3.214 6.896 1.00 75.94 98 GLY A O 1
ATOM 716 N N . ALA A 1 99 ? -16.671 -3.031 7.313 1.00 84.50 99 ALA A N 1
ATOM 717 C CA . ALA A 1 99 ? -16.433 -1.945 6.375 1.00 84.50 99 ALA A CA 1
ATOM 718 C C . ALA A 1 99 ? -16.606 -2.420 4.926 1.00 84.50 99 ALA A C 1
ATOM 720 O O . ALA A 1 99 ? -15.990 -3.402 4.503 1.00 84.50 99 ALA A O 1
ATOM 721 N N . ILE A 1 100 ? -17.415 -1.677 4.179 1.00 91.12 100 ILE A N 1
ATOM 722 C CA . ILE A 1 100 ? -17.645 -1.850 2.750 1.00 91.12 100 ILE A CA 1
ATOM 723 C C . ILE A 1 100 ? -16.941 -0.700 2.043 1.00 91.12 100 ILE A C 1
ATOM 725 O O . ILE A 1 100 ? -17.308 0.461 2.204 1.00 91.12 100 ILE A O 1
ATOM 729 N N . VAL A 1 101 ? -15.899 -1.007 1.281 1.00 93.62 101 VAL A N 1
ATOM 730 C CA . VAL A 1 101 ? -15.159 -0.026 0.491 1.00 93.62 101 VAL A CA 1
ATOM 731 C C . VAL A 1 101 ? -16.083 0.543 -0.583 1.00 93.62 101 VAL A C 1
ATOM 733 O O . VAL A 1 101 ? -16.692 -0.196 -1.349 1.00 93.62 101 VAL A O 1
ATOM 736 N N . THR A 1 102 ? -16.163 1.867 -0.656 1.00 94.81 102 THR A N 1
ATOM 737 C CA . THR A 1 102 ? -16.937 2.601 -1.666 1.00 94.81 102 THR A CA 1
ATOM 738 C C . THR A 1 102 ? -16.037 3.313 -2.669 1.00 94.81 102 THR A C 1
ATOM 740 O O . THR A 1 102 ? -16.431 3.524 -3.814 1.00 94.81 102 THR A O 1
ATOM 743 N N . SER A 1 103 ? -14.809 3.652 -2.274 1.00 94.19 103 SER A N 1
ATOM 744 C CA . SER A 1 103 ? -13.787 4.207 -3.161 1.00 94.19 103 SER A CA 1
ATOM 745 C C . SER A 1 103 ? -12.392 3.913 -2.624 1.00 94.19 103 SER A C 1
ATOM 747 O O . SER A 1 103 ? -12.179 3.849 -1.413 1.00 94.19 103 SER A O 1
ATOM 749 N N . ALA A 1 104 ? -11.422 3.761 -3.520 1.00 97.56 104 ALA A N 1
ATOM 750 C CA . ALA A 1 104 ? -10.020 3.650 -3.160 1.00 97.56 104 ALA A CA 1
ATOM 751 C C . ALA A 1 104 ? -9.150 4.419 -4.156 1.00 97.56 104 ALA A C 1
ATOM 753 O O . ALA A 1 104 ? -9.342 4.329 -5.368 1.00 97.56 104 ALA A O 1
ATOM 754 N N . ALA A 1 105 ? -8.176 5.164 -3.642 1.00 98.38 105 ALA A N 1
ATOM 755 C CA . ALA A 1 105 ? -7.291 6.000 -4.436 1.00 98.38 105 ALA A CA 1
ATOM 756 C C . ALA A 1 105 ? -5.837 5.846 -3.981 1.00 98.38 105 ALA A C 1
ATOM 758 O O . ALA A 1 105 ? -5.510 6.060 -2.812 1.00 98.38 105 ALA A O 1
ATOM 759 N N . LEU A 1 106 ? -4.960 5.504 -4.924 1.00 98.81 106 LEU A N 1
ATOM 760 C CA . LEU A 1 106 ? -3.514 5.466 -4.740 1.00 98.81 106 LEU A CA 1
ATOM 761 C C . LEU A 1 106 ? -2.917 6.798 -5.178 1.00 98.81 106 LEU A C 1
ATOM 763 O O . LEU A 1 106 ? -2.994 7.161 -6.349 1.00 98.81 106 LEU A O 1
ATOM 767 N N . THR A 1 107 ? -2.303 7.513 -4.245 1.00 98.81 107 THR A N 1
ATOM 768 C CA . THR A 1 107 ? -1.616 8.774 -4.507 1.00 98.81 107 THR A CA 1
ATOM 769 C C . THR A 1 107 ? -0.111 8.588 -4.390 1.00 98.81 107 THR A C 1
ATOM 771 O O . THR A 1 107 ? 0.387 8.105 -3.374 1.00 98.81 107 THR A O 1
ATOM 774 N N . LEU A 1 108 ? 0.605 8.979 -5.440 1.00 98.75 108 LEU A N 1
ATOM 775 C CA . LEU A 1 108 ? 2.049 8.830 -5.577 1.00 98.75 108 LEU A CA 1
ATOM 776 C C . LEU A 1 108 ? 2.665 10.159 -6.009 1.00 98.75 108 LEU A C 1
ATOM 778 O O . LEU A 1 108 ? 2.085 10.883 -6.821 1.00 98.75 108 LEU A O 1
ATOM 782 N N . THR A 1 109 ? 3.850 10.456 -5.490 1.00 98.75 109 THR A N 1
ATOM 783 C CA . THR A 1 109 ? 4.657 11.601 -5.919 1.00 98.75 109 THR A CA 1
ATOM 784 C C . THR A 1 109 ? 5.808 11.102 -6.780 1.00 98.75 109 THR A C 1
ATOM 786 O O . THR A 1 109 ? 6.397 10.060 -6.490 1.00 98.75 109 THR A O 1
ATOM 789 N N . PHE A 1 110 ? 6.132 11.837 -7.837 1.00 98.44 110 PHE A N 1
ATOM 790 C CA . PHE A 1 110 ? 7.197 11.505 -8.771 1.00 98.44 110 PHE A CA 1
ATOM 791 C C . PHE A 1 110 ? 8.065 12.722 -9.071 1.00 98.44 110 PHE A C 1
ATOM 793 O O . PHE A 1 110 ? 7.532 13.819 -9.161 1.00 98.44 110 PHE A O 1
ATOM 800 N N . ASP A 1 111 ? 9.351 12.518 -9.331 1.00 97.88 111 ASP A N 1
ATOM 801 C CA . ASP A 1 111 ? 10.190 13.485 -10.038 1.00 97.88 111 ASP A CA 1
ATOM 802 C C . ASP A 1 111 ? 10.147 13.177 -11.542 1.00 97.88 111 ASP A C 1
ATOM 804 O O . ASP A 1 111 ? 10.717 12.179 -12.004 1.00 97.88 111 ASP A O 1
ATOM 808 N N . ASP A 1 112 ? 9.441 14.025 -12.292 1.00 96.00 112 ASP A N 1
ATOM 809 C CA . ASP A 1 112 ? 9.318 14.004 -13.751 1.00 96.00 112 ASP A CA 1
ATOM 810 C C . ASP A 1 112 ? 10.109 15.164 -14.363 1.00 96.00 112 ASP A C 1
ATOM 812 O O . ASP A 1 112 ? 9.567 16.232 -14.635 1.00 96.00 112 ASP A O 1
ATOM 816 N N . ASP A 1 113 ? 11.405 14.965 -14.581 1.00 94.50 113 ASP A N 1
ATOM 817 C CA . ASP A 1 113 ? 12.280 16.014 -15.120 1.00 94.50 113 ASP A CA 1
ATOM 818 C C . ASP A 1 113 ? 12.231 16.116 -16.658 1.00 94.50 113 ASP A C 1
ATOM 820 O O . ASP A 1 113 ? 12.719 17.089 -17.232 1.00 94.50 113 ASP A O 1
ATOM 824 N N . LEU A 1 114 ? 11.703 15.095 -17.349 1.00 92.94 114 LEU A N 1
ATOM 825 C CA . LEU A 1 114 ? 11.896 14.915 -18.798 1.00 92.94 114 LEU A CA 1
ATOM 826 C C . LEU A 1 114 ? 10.596 14.705 -19.590 1.00 92.94 114 LEU A C 1
ATOM 828 O O . LEU A 1 114 ? 10.599 14.900 -20.808 1.00 92.94 114 LEU A O 1
ATOM 832 N N . GLY A 1 115 ? 9.492 14.319 -18.946 1.00 93.81 115 GLY A N 1
ATOM 833 C CA . GLY A 1 115 ? 8.214 14.065 -19.604 1.00 93.81 115 GLY A CA 1
ATOM 834 C C . GLY A 1 115 ? 8.249 12.898 -20.596 1.00 93.81 115 GLY A C 1
ATOM 835 O O . GLY A 1 115 ? 9.209 12.131 -20.683 1.00 93.81 115 GLY A O 1
ATOM 836 N N . GLY A 1 116 ? 7.179 12.740 -21.379 1.00 93.50 116 GLY A N 1
ATOM 837 C CA . GLY A 1 116 ? 7.104 11.717 -22.433 1.00 93.50 116 GLY A CA 1
ATOM 838 C C . GLY A 1 116 ? 7.071 10.279 -21.901 1.00 93.50 116 GLY A C 1
ATOM 839 O O . GLY A 1 116 ? 7.547 9.345 -22.553 1.00 93.50 116 GLY A O 1
ATOM 840 N N . HIS A 1 117 ? 6.553 10.094 -20.690 1.00 94.94 117 HIS A N 1
ATOM 841 C CA . HIS A 1 117 ? 6.344 8.791 -20.072 1.00 94.94 117 HIS A CA 1
ATOM 842 C C . HIS A 1 117 ? 4.911 8.293 -20.306 1.00 94.94 117 HIS A C 1
ATOM 844 O O . HIS A 1 117 ? 4.001 9.070 -20.568 1.00 94.94 117 HIS A O 1
ATOM 850 N N . SER A 1 118 ? 4.704 6.978 -20.215 1.00 95.75 118 SER A N 1
ATOM 851 C CA . SER A 1 118 ? 3.364 6.390 -20.132 1.00 95.75 118 SER A CA 1
ATOM 852 C C . SER A 1 118 ? 3.374 5.338 -19.040 1.00 95.75 118 SER A C 1
ATOM 854 O O . SER A 1 118 ? 3.772 4.198 -19.268 1.00 95.75 118 SER A O 1
ATOM 856 N N . VAL A 1 119 ? 3.015 5.730 -17.826 1.00 96.94 119 VAL A N 1
ATOM 857 C CA . VAL A 1 119 ? 3.004 4.844 -16.667 1.00 96.94 119 VAL A CA 1
ATOM 858 C C . VAL A 1 119 ? 1.754 3.975 -16.702 1.00 96.94 119 VAL A C 1
ATOM 860 O O . VAL A 1 119 ? 0.644 4.445 -16.940 1.00 96.94 119 VAL A O 1
ATOM 863 N N . ARG A 1 120 ? 1.930 2.682 -16.448 1.00 97.75 120 ARG A N 1
ATOM 864 C CA . ARG A 1 120 ? 0.834 1.742 -16.224 1.00 97.75 120 ARG A CA 1
ATOM 865 C C . ARG A 1 120 ? 1.009 1.065 -14.881 1.00 97.75 120 ARG A C 1
ATOM 867 O O . ARG A 1 120 ? 2.088 0.532 -14.606 1.00 97.75 120 ARG A O 1
ATOM 874 N N . GLY A 1 121 ? -0.058 1.071 -14.092 1.00 98.38 121 GLY A N 1
ATOM 875 C CA . GLY A 1 121 ? -0.176 0.290 -12.870 1.00 98.38 121 GLY A CA 1
ATOM 876 C C . GLY A 1 121 ? -0.840 -1.051 -13.152 1.00 98.38 121 GLY A C 1
ATOM 877 O O . GLY A 1 121 ? -1.834 -1.100 -13.871 1.00 98.38 121 GLY A O 1
ATOM 878 N N . TYR A 1 122 ? -0.336 -2.135 -12.571 1.00 98.69 122 TYR A N 1
ATOM 879 C CA . TYR A 1 122 ? -0.946 -3.463 -12.652 1.00 98.69 122 TYR A CA 1
ATOM 880 C C . TYR A 1 122 ? -1.041 -4.097 -11.271 1.00 98.69 122 TYR A C 1
ATOM 882 O O . TYR A 1 122 ? -0.076 -4.081 -10.510 1.00 98.69 122 TYR A O 1
ATOM 890 N N . TYR A 1 123 ? -2.176 -4.721 -10.960 1.00 98.62 123 TYR A N 1
ATOM 891 C CA . TYR A 1 123 ? -2.287 -5.539 -9.755 1.00 98.62 123 TYR A CA 1
ATOM 892 C C . TYR A 1 123 ? -1.396 -6.770 -9.859 1.00 98.62 123 TYR A C 1
ATOM 894 O O . TYR A 1 123 ? -1.517 -7.563 -10.799 1.00 98.62 123 TYR A O 1
ATOM 902 N N . VAL A 1 124 ? -0.532 -6.967 -8.869 1.00 98.44 124 VAL A N 1
ATOM 903 C CA . VAL A 1 124 ? 0.343 -8.137 -8.838 1.00 98.44 124 VAL A CA 1
ATOM 904 C C . VAL A 1 124 ? -0.476 -9.368 -8.453 1.00 98.44 124 VAL A C 1
ATOM 906 O O . VAL A 1 124 ? -1.252 -9.367 -7.502 1.00 98.44 124 VAL A O 1
ATOM 909 N N . SER A 1 125 ? -0.322 -10.449 -9.208 1.00 96.50 125 SER A N 1
ATOM 910 C CA . SER A 1 125 ? -1.036 -11.711 -8.992 1.00 96.50 125 SER A CA 1
ATOM 911 C C . SER A 1 125 ? -0.217 -12.726 -8.203 1.00 96.50 125 SER A C 1
ATOM 913 O O . SER A 1 125 ? -0.790 -13.659 -7.642 1.00 96.50 125 SER A O 1
ATOM 915 N N . ARG A 1 126 ? 1.108 -12.567 -8.092 1.00 93.38 126 ARG A N 1
ATOM 916 C CA . ARG A 1 126 ? 1.986 -13.445 -7.295 1.00 93.38 126 ARG A CA 1
ATOM 917 C C . ARG A 1 126 ? 2.507 -12.740 -6.045 1.00 93.38 126 ARG A C 1
ATOM 919 O O . ARG A 1 126 ? 2.860 -11.571 -6.083 1.00 93.38 126 ARG A O 1
ATOM 926 N N . GLY A 1 127 ? 2.518 -13.458 -4.923 1.00 93.12 127 GLY A N 1
ATOM 927 C CA . GLY A 1 127 ? 3.141 -12.962 -3.699 1.00 93.12 127 GLY A CA 1
ATOM 928 C C . GLY A 1 127 ? 4.635 -12.757 -3.922 1.00 93.12 127 GLY A C 1
ATOM 929 O O . GLY A 1 127 ? 5.272 -13.574 -4.598 1.00 93.12 127 GLY A O 1
ATOM 930 N N . TRP A 1 128 ? 5.156 -11.674 -3.364 1.00 95.44 128 TRP A N 1
ATOM 931 C CA . TRP A 1 128 ? 6.564 -11.318 -3.412 1.00 95.44 128 TRP A CA 1
ATOM 932 C C . TRP A 1 128 ? 7.037 -10.859 -2.035 1.00 95.44 128 TRP A C 1
ATOM 934 O O . TRP A 1 128 ? 6.232 -10.434 -1.199 1.00 95.44 128 TRP A O 1
ATOM 944 N N . ASN A 1 129 ? 8.337 -10.991 -1.805 1.00 92.50 129 ASN A N 1
ATOM 945 C CA . ASN A 1 129 ? 8.994 -10.706 -0.539 1.00 92.50 129 ASN A CA 1
ATOM 946 C C . ASN A 1 129 ? 9.957 -9.535 -0.725 1.00 92.50 129 ASN A C 1
ATOM 948 O O . ASN A 1 129 ? 10.913 -9.668 -1.478 1.00 92.50 129 ASN A O 1
ATOM 952 N N . GLY A 1 130 ? 9.734 -8.415 -0.035 1.00 89.25 130 GLY A N 1
ATOM 953 C CA . GLY A 1 130 ? 10.569 -7.217 -0.181 1.00 89.25 130 GLY A CA 1
ATOM 954 C C . GLY A 1 130 ? 12.063 -7.462 0.032 1.00 89.25 130 GLY A C 1
ATOM 955 O O . GLY A 1 130 ? 12.874 -6.856 -0.648 1.00 89.25 130 GLY A O 1
ATOM 956 N N . SER A 1 131 ? 12.447 -8.420 0.878 1.00 91.00 131 SER A N 1
ATOM 957 C CA . SER A 1 131 ? 13.863 -8.726 1.124 1.00 91.00 131 SER A CA 1
ATOM 958 C C . SER A 1 131 ? 14.515 -9.608 0.051 1.00 91.00 131 SER A C 1
ATOM 960 O O . SER A 1 131 ? 15.731 -9.777 0.060 1.00 91.00 131 SER A O 1
ATOM 962 N N . HIS A 1 132 ? 13.732 -10.213 -0.848 1.00 90.56 132 HIS A N 1
ATOM 963 C CA . HIS A 1 132 ? 14.225 -11.192 -1.831 1.00 90.56 132 HIS A CA 1
ATOM 964 C C . HIS A 1 132 ? 13.671 -10.999 -3.248 1.00 90.56 132 HIS A C 1
ATOM 966 O O . HIS A 1 132 ? 13.995 -11.778 -4.149 1.00 90.56 132 HIS A O 1
ATOM 972 N N . VAL A 1 133 ? 12.813 -10.001 -3.451 1.00 96.75 133 VAL A N 1
ATOM 973 C CA . VAL A 1 133 ? 12.257 -9.661 -4.755 1.00 96.75 133 VAL A CA 1
ATOM 974 C C . VAL A 1 133 ? 13.361 -9.109 -5.650 1.00 96.75 133 VAL A C 1
ATOM 976 O O . VAL A 1 133 ? 14.331 -8.514 -5.193 1.00 96.75 133 VAL A O 1
ATOM 979 N N . GLY A 1 134 ? 13.220 -9.338 -6.943 1.00 96.88 134 GLY A N 1
ATOM 980 C CA . GLY A 1 134 ? 14.044 -8.739 -7.964 1.00 96.88 134 GLY A CA 1
ATOM 981 C C . GLY A 1 134 ? 13.435 -8.888 -9.342 1.00 96.88 134 GLY A C 1
ATOM 982 O O . GLY A 1 134 ? 12.241 -9.158 -9.505 1.00 96.88 134 GLY A O 1
ATOM 983 N N . TRP A 1 135 ? 14.263 -8.690 -10.361 1.00 96.88 135 TRP A N 1
ATOM 984 C CA . TRP A 1 135 ? 13.829 -8.794 -11.746 1.00 96.88 135 TRP A CA 1
ATOM 985 C C . TRP A 1 135 ? 13.477 -10.230 -12.129 1.00 96.88 135 TRP A C 1
ATOM 987 O O . TRP A 1 135 ? 12.493 -10.462 -12.820 1.00 96.88 135 TRP A O 1
ATOM 997 N N . GLY A 1 136 ? 14.262 -11.211 -11.690 1.00 97.31 136 GLY A N 1
ATOM 998 C CA . GLY A 1 136 ? 14.028 -12.622 -12.011 1.00 97.31 136 GLY A CA 1
ATOM 999 C C . GLY A 1 136 ? 13.152 -13.325 -10.978 1.00 97.31 136 GLY A C 1
ATOM 1000 O O . GLY A 1 136 ? 12.258 -14.091 -11.332 1.00 97.31 136 GLY A O 1
ATOM 1001 N N . LEU A 1 137 ? 13.392 -13.041 -9.702 1.00 97.38 137 LEU A N 1
ATOM 1002 C CA . LEU A 1 137 ? 12.804 -13.691 -8.542 1.00 97.38 137 LEU A CA 1
ATOM 1003 C C . LEU A 1 137 ? 11.743 -12.800 -7.903 1.00 97.38 137 LEU A C 1
ATOM 1005 O O . LEU A 1 137 ? 11.920 -11.598 -7.758 1.00 97.38 137 LEU A O 1
ATOM 1009 N N . ARG A 1 138 ? 10.645 -13.403 -7.464 1.00 96.94 138 ARG A N 1
ATOM 1010 C CA . ARG A 1 138 ? 9.654 -12.749 -6.598 1.00 96.94 138 ARG A CA 1
ATOM 1011 C C . ARG A 1 138 ? 9.902 -13.020 -5.117 1.00 96.94 138 ARG A C 1
ATOM 1013 O O . ARG A 1 138 ? 9.410 -12.287 -4.267 1.00 96.94 138 ARG A O 1
ATOM 1020 N N . ASP A 1 139 ? 10.614 -14.102 -4.822 1.00 95.75 139 ASP A N 1
ATOM 1021 C CA . ASP A 1 139 ? 10.951 -14.567 -3.477 1.00 95.75 139 ASP A CA 1
ATOM 1022 C C . ASP A 1 139 ? 12.139 -15.544 -3.556 1.00 95.75 139 ASP A C 1
ATOM 1024 O O . ASP A 1 139 ? 12.578 -15.909 -4.653 1.00 95.75 139 ASP A O 1
ATOM 1028 N N . THR A 1 140 ? 12.637 -16.022 -2.415 1.00 93.94 140 THR A N 1
ATOM 1029 C CA . THR A 1 140 ? 13.756 -16.969 -2.326 1.00 93.94 140 THR A CA 1
ATOM 1030 C C . THR A 1 140 ? 13.527 -18.206 -3.205 1.00 93.94 140 THR A C 1
ATOM 1032 O O . THR A 1 140 ? 12.669 -19.045 -2.931 1.00 93.94 140 THR A O 1
ATOM 1035 N N . GLY A 1 141 ? 14.300 -18.318 -4.291 1.00 93.94 141 GLY A N 1
ATOM 1036 C CA . GLY A 1 141 ? 14.227 -19.433 -5.243 1.00 93.94 141 GLY A CA 1
ATOM 1037 C C . GLY A 1 141 ? 12.958 -19.479 -6.105 1.00 93.94 141 GLY A C 1
ATOM 1038 O O . GLY A 1 141 ? 12.810 -20.396 -6.912 1.00 93.94 141 GLY A O 1
ATOM 1039 N N . MET A 1 142 ? 12.049 -18.507 -5.977 1.00 96.69 142 MET A N 1
ATOM 1040 C CA . MET A 1 142 ? 10.807 -18.450 -6.747 1.00 96.69 142 MET A CA 1
ATOM 1041 C C . MET A 1 142 ? 10.900 -17.387 -7.834 1.00 96.69 142 MET A C 1
ATOM 1043 O O . MET A 1 142 ? 10.967 -16.196 -7.541 1.00 96.69 142 MET A O 1
ATOM 1047 N N . TRP A 1 143 ? 10.835 -17.812 -9.092 1.00 97.25 143 TRP A N 1
ATOM 1048 C CA . TRP A 1 143 ? 10.888 -16.920 -10.247 1.00 97.25 143 TRP A CA 1
ATOM 1049 C C . TRP A 1 143 ? 9.532 -16.271 -10.540 1.00 97.25 143 TRP A C 1
ATOM 1051 O O . TRP A 1 143 ? 8.469 -16.844 -10.264 1.00 97.25 143 TRP A O 1
ATOM 1061 N N . TRP A 1 144 ? 9.575 -15.075 -11.125 1.00 98.00 144 TRP A N 1
ATOM 1062 C CA . TRP A 1 144 ? 8.478 -14.579 -11.952 1.00 98.00 144 TRP A CA 1
ATOM 1063 C C . TRP A 1 144 ? 8.319 -15.488 -13.175 1.00 98.00 144 TRP A C 1
ATOM 1065 O O . TRP A 1 144 ? 9.300 -16.048 -13.665 1.00 98.00 144 TRP A O 1
ATOM 1075 N N . ASN A 1 145 ? 7.101 -15.623 -13.701 1.00 97.62 145 ASN A N 1
ATOM 1076 C CA . ASN A 1 145 ? 6.900 -16.351 -14.957 1.00 97.62 145 ASN A CA 1
ATOM 1077 C C . ASN A 1 145 ? 7.556 -15.608 -16.123 1.00 97.62 145 ASN A C 1
ATOM 1079 O O . ASN A 1 145 ? 8.098 -16.222 -17.036 1.00 97.62 145 ASN A O 1
ATOM 1083 N N . THR A 1 146 ? 7.504 -14.278 -16.099 1.00 96.62 146 THR A N 1
ATOM 1084 C CA . THR A 1 146 ? 8.249 -13.404 -16.999 1.00 96.62 146 THR A CA 1
ATOM 1085 C C . THR A 1 146 ? 9.040 -12.395 -16.168 1.00 96.62 146 THR A C 1
ATOM 1087 O O . THR A 1 146 ? 8.433 -11.650 -15.392 1.00 96.62 146 THR A O 1
ATOM 1090 N N . PRO A 1 147 ? 10.374 -12.324 -16.336 1.00 95.44 147 PRO A N 1
ATOM 1091 C CA . PRO A 1 147 ? 11.205 -11.380 -15.599 1.00 95.44 147 PRO A CA 1
ATOM 1092 C C . PRO A 1 147 ? 10.674 -9.937 -15.653 1.00 95.44 147 PRO A C 1
ATOM 1094 O O . PRO A 1 147 ? 10.189 -9.480 -16.691 1.00 95.44 147 PRO A O 1
ATOM 1097 N N . GLY A 1 148 ? 10.750 -9.238 -14.521 1.00 95.19 148 GLY A N 1
ATOM 1098 C CA . GLY A 1 148 ? 10.164 -7.919 -14.284 1.00 95.19 148 GLY A CA 1
ATOM 1099 C C . GLY A 1 148 ? 8.690 -7.959 -13.880 1.00 95.19 148 GLY A C 1
ATOM 1100 O O . GLY A 1 148 ? 8.012 -6.943 -14.001 1.00 95.19 148 GLY A O 1
ATOM 1101 N N . ALA A 1 149 ? 8.176 -9.127 -13.471 1.00 96.50 149 ALA A N 1
ATOM 1102 C CA . ALA A 1 149 ? 6.751 -9.371 -13.224 1.00 96.50 149 ALA A CA 1
ATOM 1103 C C . ALA A 1 149 ? 5.856 -9.033 -14.437 1.00 96.50 149 ALA A C 1
ATOM 1105 O O . ALA A 1 149 ? 4.724 -8.577 -14.296 1.00 96.50 149 ALA A O 1
ATOM 1106 N N . LYS A 1 150 ? 6.363 -9.254 -15.657 1.00 93.50 150 LYS A N 1
ATOM 1107 C CA . LYS A 1 150 ? 5.712 -8.831 -16.915 1.00 93.50 150 LYS A CA 1
ATOM 1108 C C . LYS A 1 150 ? 4.728 -9.857 -17.482 1.00 93.50 150 LYS A C 1
ATOM 1110 O O . LYS A 1 150 ? 4.161 -9.635 -18.552 1.00 93.50 150 LYS A O 1
ATOM 1115 N N . GLY A 1 151 ? 4.537 -10.985 -16.800 1.00 96.69 151 GLY A N 1
ATOM 1116 C CA . GLY A 1 151 ? 3.636 -12.046 -17.225 1.00 96.69 151 GLY A CA 1
ATOM 1117 C C . GLY A 1 151 ? 2.178 -11.616 -17.082 1.00 96.69 151 GLY A C 1
ATOM 1118 O O . GLY A 1 151 ? 1.588 -11.739 -16.009 1.00 96.69 151 GLY A O 1
ATOM 1119 N N . MET A 1 152 ? 1.581 -11.107 -18.158 1.00 96.81 152 MET A N 1
ATOM 1120 C CA . MET A 1 152 ? 0.173 -10.699 -18.170 1.00 96.81 152 MET A CA 1
ATOM 1121 C C . MET A 1 152 ? -0.734 -11.917 -17.965 1.00 96.81 152 MET A C 1
ATOM 1123 O O . MET A 1 152 ? -0.688 -12.874 -18.732 1.00 96.81 152 MET A O 1
ATOM 1127 N N . GLY A 1 153 ? -1.551 -11.890 -16.913 1.00 96.62 153 GLY A N 1
ATOM 1128 C CA . GLY A 1 153 ? -2.407 -13.006 -16.505 1.00 96.62 153 GLY A CA 1
ATOM 1129 C C . GLY A 1 153 ? -1.702 -14.089 -15.677 1.00 96.62 153 GLY A C 1
ATOM 1130 O O . GLY A 1 153 ? -2.367 -15.016 -15.219 1.00 96.62 153 GLY A O 1
ATOM 1131 N N . THR A 1 154 ? -0.387 -13.990 -15.449 1.00 97.06 154 THR A N 1
ATOM 1132 C CA . THR A 1 154 ? 0.389 -14.990 -14.689 1.00 97.06 154 THR A CA 1
ATOM 1133 C C . THR A 1 154 ? 1.124 -14.394 -13.489 1.00 97.06 154 THR A C 1
ATOM 1135 O O . THR A 1 154 ? 1.032 -14.941 -12.384 1.00 97.06 154 THR A O 1
ATOM 1138 N N . ASP A 1 155 ? 1.820 -13.275 -13.689 1.00 97.94 155 ASP A N 1
ATOM 1139 C CA . ASP A 1 155 ? 2.529 -12.495 -12.669 1.00 97.94 155 ASP A CA 1
ATOM 1140 C C . ASP A 1 155 ? 1.710 -11.293 -12.205 1.00 97.94 155 ASP A C 1
ATOM 1142 O O . ASP A 1 155 ? 1.667 -11.009 -11.008 1.00 97.94 155 ASP A O 1
ATOM 1146 N N . VAL A 1 156 ? 1.005 -10.649 -13.138 1.00 98.38 156 VAL A N 1
ATOM 1147 C CA . VAL A 1 156 ? 0.094 -9.518 -12.916 1.00 98.38 156 VAL A CA 1
ATOM 1148 C C . VAL A 1 156 ? -1.274 -9.791 -13.538 1.00 98.38 156 VAL A C 1
ATOM 1150 O O . VAL A 1 156 ? -1.407 -10.626 -14.433 1.00 98.38 156 VAL A O 1
ATOM 1153 N N . ILE A 1 157 ? -2.306 -9.077 -13.089 1.00 97.44 157 ILE A N 1
ATOM 1154 C CA . ILE A 1 157 ? -3.593 -9.048 -13.795 1.00 97.44 157 ILE A CA 1
ATOM 1155 C C . ILE A 1 157 ? -3.372 -8.353 -15.145 1.00 97.44 157 ILE A C 1
ATOM 1157 O O . ILE A 1 157 ? -2.746 -7.300 -15.198 1.00 97.44 157 ILE A O 1
ATOM 1161 N N . ALA A 1 158 ? -3.850 -8.955 -16.239 1.00 95.44 158 ALA A N 1
ATOM 1162 C CA . ALA A 1 158 ? -3.554 -8.484 -17.596 1.00 95.44 158 ALA A CA 1
ATOM 1163 C C . ALA A 1 158 ? -4.129 -7.089 -17.904 1.00 95.44 158 ALA A C 1
ATOM 1165 O O . ALA A 1 158 ? -3.529 -6.325 -18.659 1.00 95.44 158 ALA A O 1
ATOM 1166 N N . ALA A 1 159 ? -5.286 -6.757 -17.326 1.00 95.75 159 ALA A N 1
ATOM 1167 C CA . ALA A 1 159 ? -5.841 -5.413 -17.403 1.00 95.75 159 ALA A CA 1
ATOM 1168 C C . ALA A 1 159 ? -5.064 -4.476 -16.456 1.00 95.75 159 ALA A C 1
ATOM 1170 O O . ALA A 1 159 ? -4.895 -4.824 -15.281 1.00 95.75 159 ALA A O 1
ATOM 1171 N N . PRO A 1 160 ? -4.584 -3.311 -16.932 1.00 97.06 160 PRO A N 1
ATOM 1172 C CA . PRO A 1 160 ? -3.956 -2.332 -16.057 1.00 97.06 160 PRO A CA 1
ATOM 1173 C C . PRO A 1 160 ? -4.980 -1.790 -15.055 1.00 97.06 160 PRO A C 1
ATOM 1175 O O . PRO A 1 160 ? -6.121 -1.523 -15.419 1.00 97.06 160 PRO A O 1
ATOM 1178 N N . ALA A 1 161 ? -4.544 -1.586 -13.812 1.00 97.44 161 ALA A N 1
ATOM 1179 C CA . ALA A 1 161 ? -5.313 -0.878 -12.792 1.00 97.44 161 ALA A CA 1
ATOM 1180 C C . ALA A 1 161 ? -5.518 0.595 -13.181 1.00 97.44 161 ALA A C 1
ATOM 1182 O O . ALA A 1 161 ? -6.561 1.177 -12.915 1.00 97.44 161 ALA A O 1
ATOM 1183 N N . PHE A 1 162 ? -4.518 1.195 -13.834 1.00 98.31 162 PHE A N 1
ATOM 1184 C CA . PHE A 1 162 ? -4.591 2.544 -14.388 1.00 98.31 162 PHE A CA 1
ATOM 1185 C C . PHE A 1 162 ? -3.547 2.741 -15.492 1.00 98.31 162 PHE A C 1
ATOM 1187 O O . PHE A 1 162 ? -2.536 2.031 -15.562 1.00 98.31 162 PHE A O 1
ATOM 1194 N N . VAL A 1 163 ? -3.787 3.738 -16.342 1.00 98.00 163 VAL A N 1
ATOM 1195 C CA . VAL A 1 163 ? -2.871 4.197 -17.392 1.00 98.00 163 VAL A CA 1
ATOM 1196 C C . VAL A 1 163 ? -2.759 5.715 -17.291 1.00 98.00 163 VAL A C 1
ATOM 1198 O O . VAL A 1 163 ? -3.779 6.395 -17.290 1.00 98.00 163 VAL A O 1
ATOM 1201 N N . ASP A 1 164 ? -1.534 6.230 -17.233 1.00 97.19 164 ASP A N 1
ATOM 1202 C CA . ASP A 1 164 ? -1.228 7.661 -17.204 1.00 97.19 164 ASP A CA 1
ATOM 1203 C C . ASP A 1 164 ? -0.168 7.982 -18.259 1.00 97.19 164 ASP A C 1
ATOM 1205 O O . ASP A 1 164 ? 0.983 7.556 -18.151 1.00 97.19 164 ASP A O 1
ATOM 1209 N N . ALA A 1 165 ? -0.567 8.708 -19.300 1.00 95.44 165 ALA A N 1
ATOM 1210 C CA . ALA A 1 165 ? 0.305 9.133 -20.392 1.00 95.44 165 ALA A CA 1
ATOM 1211 C C . ALA A 1 165 ? 0.610 10.641 -20.370 1.00 95.44 165 ALA A C 1
ATOM 1213 O O . ALA A 1 165 ? 1.303 11.129 -21.263 1.00 95.44 165 ALA A O 1
ATOM 1214 N N . ASP A 1 166 ? 0.150 11.365 -19.346 1.00 93.56 166 ASP A N 1
ATOM 1215 C CA . ASP A 1 166 ? 0.194 12.825 -19.297 1.00 93.56 166 ASP A CA 1
ATOM 1216 C C . ASP A 1 166 ? 1.395 13.304 -18.464 1.00 93.56 166 ASP A C 1
ATOM 1218 O O . ASP A 1 166 ? 1.281 13.776 -17.326 1.00 93.56 166 ASP A O 1
ATOM 1222 N N . TRP A 1 167 ? 2.585 13.172 -19.057 1.00 96.00 167 TRP A N 1
ATOM 1223 C CA . TRP A 1 167 ? 3.873 13.514 -18.439 1.00 96.00 167 TRP A CA 1
ATOM 1224 C C . TRP A 1 167 ? 4.599 14.588 -19.245 1.00 96.00 167 TRP A C 1
ATOM 1226 O O . TRP A 1 167 ? 5.017 14.349 -20.381 1.00 96.00 167 TRP A O 1
ATOM 1236 N N . SER A 1 168 ? 4.751 15.774 -18.658 1.00 94.69 168 SER A N 1
ATOM 1237 C CA . SER A 1 168 ? 5.243 16.975 -19.343 1.00 94.69 168 SER A CA 1
ATOM 1238 C C . SER A 1 168 ? 6.642 17.421 -18.917 1.00 94.69 168 SER A C 1
ATOM 1240 O O . SER A 1 168 ? 7.125 18.412 -19.456 1.00 94.69 168 SER A O 1
ATOM 1242 N N . GLY A 1 169 ? 7.285 16.748 -17.959 1.00 94.06 169 GLY A N 1
ATOM 1243 C CA . GLY A 1 169 ? 8.574 17.181 -17.420 1.00 94.06 169 GLY A CA 1
ATOM 1244 C C . GLY A 1 169 ? 8.435 18.321 -16.406 1.00 94.06 169 GLY A C 1
ATOM 1245 O O . GLY A 1 169 ? 9.161 19.307 -16.477 1.00 94.06 169 GLY A O 1
ATOM 1246 N N . ALA A 1 170 ? 7.437 18.249 -15.518 1.00 93.06 170 ALA A N 1
ATOM 1247 C CA . ALA A 1 170 ? 7.078 19.341 -14.604 1.00 93.06 170 ALA A CA 1
ATOM 1248 C C . ALA A 1 170 ? 7.878 19.374 -13.279 1.00 93.06 170 ALA A C 1
ATOM 1250 O O . ALA A 1 170 ? 7.535 20.149 -12.386 1.00 93.06 170 ALA A O 1
ATOM 1251 N N . GLY A 1 171 ? 8.919 18.550 -13.131 1.00 95.31 171 GLY A N 1
ATOM 1252 C CA . GLY A 1 171 ? 9.637 18.350 -11.871 1.00 95.31 171 GLY A CA 1
ATOM 1253 C C . GLY A 1 171 ? 8.847 17.452 -10.917 1.00 95.31 171 GLY A C 1
ATOM 1254 O O . GLY A 1 171 ? 8.264 16.454 -11.341 1.00 95.31 171 GLY A O 1
ATOM 1255 N N . THR A 1 172 ? 8.814 17.789 -9.626 1.00 96.81 172 THR A N 1
ATOM 1256 C CA . THR A 1 172 ? 8.089 16.993 -8.626 1.00 96.81 172 THR A CA 1
ATOM 1257 C C . THR A 1 172 ? 6.574 17.147 -8.781 1.00 96.81 172 THR A C 1
ATOM 1259 O O . THR A 1 172 ? 6.017 18.241 -8.688 1.00 96.81 172 THR A O 1
ATOM 1262 N N . VAL A 1 173 ? 5.886 16.029 -8.989 1.00 97.31 173 VAL A N 1
ATOM 1263 C CA . VAL A 1 173 ? 4.481 15.970 -9.377 1.00 97.31 173 VAL A CA 1
ATOM 1264 C C . VAL A 1 173 ? 3.736 14.877 -8.615 1.00 97.31 173 VAL A C 1
ATOM 1266 O O . VAL A 1 173 ? 4.181 13.736 -8.524 1.00 97.31 173 VAL A O 1
ATOM 1269 N N . ARG A 1 174 ? 2.556 15.216 -8.086 1.00 97.50 174 ARG A N 1
ATOM 1270 C CA . ARG A 1 174 ? 1.662 14.274 -7.402 1.00 97.50 174 ARG A CA 1
ATOM 1271 C C . ARG A 1 174 ? 0.583 13.781 -8.365 1.00 97.50 174 ARG A C 1
ATOM 1273 O O . ARG A 1 174 ? -0.034 14.576 -9.077 1.00 97.50 174 ARG A O 1
ATOM 1280 N N . ARG A 1 175 ? 0.351 12.471 -8.389 1.00 97.81 175 ARG A N 1
ATOM 1281 C CA . ARG A 1 175 ? -0.680 11.806 -9.194 1.00 97.81 175 ARG A CA 1
ATOM 1282 C C . ARG A 1 175 ? -1.557 10.948 -8.296 1.00 97.81 175 ARG A C 1
ATOM 1284 O O . ARG A 1 175 ? -1.052 10.294 -7.386 1.00 97.81 175 ARG A O 1
ATOM 1291 N N . THR A 1 176 ? -2.856 10.934 -8.574 1.00 98.31 176 THR A N 1
ATOM 1292 C CA . THR A 1 176 ? -3.836 10.118 -7.853 1.00 98.31 176 THR A CA 1
ATOM 1293 C C . THR A 1 176 ? -4.563 9.226 -8.843 1.00 98.31 176 THR A C 1
ATOM 1295 O O . THR A 1 176 ? -5.140 9.712 -9.813 1.00 98.31 176 THR A O 1
ATOM 1298 N N . TYR A 1 177 ? -4.548 7.926 -8.578 1.00 98.50 177 TYR A N 1
ATOM 1299 C CA . TYR A 1 177 ? -5.156 6.904 -9.417 1.00 98.50 177 TYR A CA 1
ATOM 1300 C C . TYR A 1 177 ? -6.273 6.211 -8.648 1.00 98.50 177 TYR A C 1
ATOM 1302 O O . TYR A 1 177 ? -6.055 5.730 -7.533 1.00 98.50 177 TYR A O 1
ATOM 1310 N N . ALA A 1 178 ? -7.463 6.141 -9.241 1.00 98.31 178 ALA A N 1
ATOM 1311 C CA . ALA A 1 178 ? -8.532 5.308 -8.711 1.00 98.31 178 ALA A CA 1
ATOM 1312 C C . ALA A 1 178 ? -8.128 3.829 -8.808 1.00 98.31 178 ALA A C 1
ATOM 1314 O O . ALA A 1 178 ? -7.559 3.398 -9.810 1.00 98.31 178 ALA A O 1
ATOM 1315 N N . LEU A 1 179 ? -8.407 3.070 -7.754 1.00 98.38 179 LEU A N 1
ATOM 1316 C CA . LEU A 1 179 ? -8.220 1.626 -7.705 1.00 98.38 179 LEU A CA 1
ATOM 1317 C C . LEU A 1 179 ? -9.581 0.925 -7.701 1.00 98.38 179 LEU A C 1
ATOM 1319 O O . LEU A 1 179 ? -10.557 1.445 -7.163 1.00 98.38 179 LEU A O 1
ATOM 1323 N N . ASP A 1 180 ? -9.620 -0.292 -8.240 1.00 98.06 180 ASP A N 1
ATOM 1324 C CA . ASP A 1 180 ? -10.794 -1.156 -8.200 1.00 98.06 180 ASP A CA 1
ATOM 1325 C C . ASP A 1 180 ? -11.207 -1.453 -6.754 1.00 98.06 180 ASP A C 1
ATOM 1327 O O . ASP A 1 180 ? -10.476 -2.096 -5.988 1.00 98.06 180 ASP A O 1
ATOM 1331 N N . VAL A 1 181 ? -12.425 -1.038 -6.411 1.00 96.88 181 VAL A N 1
ATOM 1332 C CA . VAL A 1 181 ? -13.036 -1.223 -5.089 1.00 96.88 181 VAL A CA 1
ATOM 1333 C C . VAL A 1 181 ? -13.026 -2.691 -4.668 1.00 96.88 181 VAL A C 1
ATOM 1335 O O . VAL A 1 181 ? -12.613 -3.000 -3.556 1.00 96.88 181 VAL A O 1
ATOM 1338 N N . GLU A 1 182 ? -13.376 -3.615 -5.566 1.00 95.75 182 GLU A N 1
ATOM 1339 C CA . GLU A 1 182 ? -13.396 -5.054 -5.264 1.00 95.75 182 GLU A CA 1
ATOM 1340 C C . GLU A 1 182 ? -12.009 -5.612 -4.920 1.00 95.75 182 GLU A C 1
ATOM 1342 O O . GLU A 1 182 ? -11.876 -6.497 -4.070 1.00 95.75 182 GLU A O 1
ATOM 1347 N N . LYS A 1 183 ? -10.949 -5.108 -5.569 1.00 96.94 183 LYS A N 1
ATOM 1348 C CA . LYS A 1 183 ? -9.575 -5.540 -5.278 1.00 96.94 183 LYS A CA 1
ATOM 1349 C C . LYS A 1 183 ? -9.149 -5.058 -3.905 1.00 96.94 183 LYS A C 1
ATOM 1351 O O . LYS A 1 183 ? -8.595 -5.844 -3.141 1.00 96.94 183 LYS A O 1
ATOM 1356 N N . VAL A 1 184 ? -9.440 -3.799 -3.594 1.00 97.44 184 VAL A N 1
ATOM 1357 C CA . VAL A 1 184 ? -9.096 -3.201 -2.305 1.00 97.44 184 VAL A CA 1
ATOM 1358 C C . VAL A 1 184 ? -9.925 -3.815 -1.179 1.00 97.44 184 VAL A C 1
ATOM 1360 O O . VAL A 1 184 ? -9.343 -4.183 -0.166 1.00 97.44 184 VAL A O 1
ATOM 1363 N N . GLN A 1 185 ? -11.228 -4.049 -1.369 1.00 95.31 185 GLN A N 1
ATOM 1364 C CA . GLN A 1 185 ? -12.061 -4.792 -0.415 1.00 95.31 185 GLN A CA 1
ATOM 1365 C C . GLN A 1 185 ? -11.448 -6.162 -0.109 1.00 95.31 185 GLN A C 1
ATOM 1367 O O . GLN A 1 185 ? -11.257 -6.512 1.051 1.00 95.31 185 GLN A O 1
ATOM 1372 N N . LYS A 1 186 ? -11.028 -6.907 -1.140 1.00 92.75 186 LYS A N 1
ATOM 1373 C CA . LYS A 1 186 ? -10.386 -8.212 -0.949 1.00 92.75 186 LYS A CA 1
ATOM 1374 C C . LYS A 1 186 ? -9.071 -8.122 -0.165 1.00 92.75 186 LYS A C 1
ATOM 1376 O O . LYS A 1 186 ? -8.764 -9.036 0.592 1.00 92.75 186 LYS A O 1
ATOM 1381 N N . TRP A 1 187 ? -8.306 -7.038 -0.315 1.00 94.06 187 TRP A N 1
ATOM 1382 C CA . TRP A 1 187 ? -7.106 -6.796 0.495 1.00 94.06 187 TRP A CA 1
ATOM 1383 C C . TRP A 1 187 ? -7.420 -6.568 1.974 1.00 94.06 187 TRP A C 1
ATOM 1385 O O . TRP A 1 187 ? -6.588 -6.912 2.811 1.00 94.06 187 TRP A O 1
ATOM 1395 N N . ILE A 1 188 ? -8.579 -5.978 2.282 1.00 90.31 188 ILE A N 1
ATOM 1396 C CA . ILE A 1 188 ? -9.061 -5.789 3.655 1.00 90.31 188 ILE A CA 1
ATOM 1397 C C . ILE A 1 188 ? -9.565 -7.116 4.232 1.00 90.31 188 ILE A C 1
ATOM 1399 O O . ILE A 1 188 ? -9.159 -7.494 5.330 1.00 90.31 188 ILE A O 1
ATOM 1403 N N . ASP A 1 189 ? -10.407 -7.832 3.485 1.00 86.94 189 ASP A N 1
ATOM 1404 C CA . ASP A 1 189 ? -11.056 -9.064 3.950 1.00 86.94 189 ASP A CA 1
ATOM 1405 C C . ASP A 1 189 ? -10.066 -10.230 4.089 1.00 86.94 189 ASP A C 1
ATOM 1407 O O . ASP A 1 189 ? -10.146 -11.024 5.027 1.00 86.94 189 ASP A O 1
ATOM 1411 N N . ASP A 1 190 ? -9.114 -10.327 3.159 1.00 87.38 190 ASP A N 1
ATOM 1412 C CA . ASP A 1 190 ? -8.052 -11.327 3.150 1.00 87.38 190 ASP A CA 1
ATOM 1413 C C . ASP A 1 190 ? -6.706 -10.665 2.797 1.00 87.38 190 ASP A C 1
ATOM 1415 O O . ASP A 1 190 ? -6.311 -10.607 1.620 1.00 87.38 190 ASP A O 1
ATOM 1419 N N . PRO A 1 191 ? -5.945 -10.207 3.811 1.00 87.81 191 PRO A N 1
ATOM 1420 C CA . PRO A 1 191 ? -4.652 -9.555 3.613 1.00 87.81 191 PRO A CA 1
ATOM 1421 C C . PRO A 1 191 ? -3.625 -10.384 2.827 1.00 87.81 191 PRO A C 1
ATOM 1423 O O . PRO A 1 191 ? -2.697 -9.816 2.247 1.00 87.81 191 PRO A O 1
ATOM 1426 N N . SER A 1 192 ? -3.778 -11.714 2.744 1.00 87.44 192 SER A N 1
ATOM 1427 C CA . SER A 1 192 ? -2.880 -12.581 1.960 1.00 87.44 192 SER A CA 1
ATOM 1428 C C . SER A 1 192 ? -3.034 -12.394 0.441 1.00 87.44 192 SER A C 1
ATOM 1430 O O . SER A 1 192 ? -2.151 -12.746 -0.356 1.00 87.44 192 SER A O 1
ATOM 1432 N N . THR A 1 193 ? -4.153 -11.804 0.020 1.00 90.56 193 THR A N 1
ATOM 1433 C CA . THR A 1 193 ? -4.444 -11.486 -1.382 1.00 90.56 193 THR A CA 1
ATOM 1434 C C . THR A 1 193 ? -3.812 -10.170 -1.813 1.00 90.56 193 THR A C 1
ATOM 1436 O O . THR A 1 193 ? -3.624 -9.948 -3.011 1.00 90.56 193 THR A O 1
ATOM 1439 N N . ASN A 1 194 ? -3.424 -9.324 -0.855 1.00 95.56 194 ASN A N 1
ATOM 1440 C CA . ASN A 1 194 ? -2.766 -8.064 -1.129 1.00 95.56 194 ASN A CA 1
ATOM 1441 C C . ASN A 1 194 ? -1.319 -8.294 -1.569 1.00 95.56 194 ASN A C 1
ATOM 1443 O O . ASN A 1 194 ? -0.440 -8.699 -0.802 1.00 95.56 194 ASN A O 1
ATOM 1447 N N . ARG A 1 195 ? -1.079 -8.029 -2.848 1.00 96.44 195 ARG A N 1
ATOM 1448 C CA . ARG A 1 195 ? 0.219 -8.187 -3.514 1.00 96.44 195 ARG A CA 1
ATOM 1449 C C . ARG A 1 195 ? 0.698 -6.862 -4.108 1.00 96.44 195 ARG A C 1
ATOM 1451 O O . ARG A 1 195 ? 1.738 -6.834 -4.754 1.00 96.44 195 ARG A O 1
ATOM 1458 N N . GLY A 1 196 ? -0.015 -5.771 -3.831 1.00 97.50 196 GLY A N 1
ATOM 1459 C CA . GLY A 1 196 ? 0.340 -4.440 -4.293 1.00 97.50 196 GLY A CA 1
ATOM 1460 C C . GLY A 1 196 ? 0.145 -4.219 -5.792 1.00 97.50 196 GLY A C 1
ATOM 1461 O O . GLY A 1 196 ? -0.570 -4.956 -6.483 1.00 97.50 196 GLY A O 1
ATOM 1462 N N . VAL A 1 197 ? 0.794 -3.164 -6.269 1.00 98.56 197 VAL A N 1
ATOM 1463 C CA . VAL A 1 197 ? 0.736 -2.665 -7.640 1.00 98.56 197 VAL A CA 1
ATOM 1464 C C . VAL A 1 197 ? 2.154 -2.571 -8.197 1.00 98.56 197 VAL A C 1
ATOM 1466 O O . VAL A 1 197 ? 3.053 -2.045 -7.545 1.00 98.56 197 VAL A O 1
ATOM 1469 N N . LEU A 1 198 ? 2.343 -3.079 -9.413 1.00 98.62 198 LEU A N 1
ATOM 1470 C CA . LEU A 1 198 ? 3.537 -2.875 -10.227 1.00 98.62 198 LEU A CA 1
ATOM 1471 C C . LEU A 1 198 ? 3.330 -1.644 -11.109 1.00 98.62 198 LEU A C 1
ATOM 1473 O O . LEU A 1 198 ? 2.338 -1.577 -11.834 1.00 98.62 198 LEU A O 1
ATOM 1477 N N . LEU A 1 199 ? 4.278 -0.714 -11.100 1.00 98.44 199 LEU A N 1
ATOM 1478 C CA . LEU A 1 199 ? 4.325 0.423 -12.005 1.00 98.44 199 LEU A CA 1
ATOM 1479 C C . LEU A 1 199 ? 5.420 0.214 -13.047 1.00 98.44 199 LEU A C 1
ATOM 1481 O O . LEU A 1 199 ? 6.579 -0.045 -12.724 1.00 98.44 199 LEU A O 1
ATOM 1485 N N . SER A 1 200 ? 5.050 0.364 -14.313 1.00 95.69 200 SER A N 1
ATOM 1486 C CA . SER A 1 200 ? 5.965 0.224 -15.446 1.00 95.69 200 SER A CA 1
ATOM 1487 C C . SER A 1 200 ? 5.767 1.354 -16.446 1.00 95.69 200 SER A C 1
ATOM 1489 O O . SER A 1 200 ? 4.653 1.848 -16.623 1.00 95.69 200 SER A O 1
ATOM 1491 N N . ASN A 1 201 ? 6.842 1.756 -17.123 1.00 94.75 201 ASN A N 1
ATOM 1492 C CA . ASN A 1 201 ? 6.745 2.679 -18.247 1.00 94.75 201 ASN A CA 1
ATOM 1493 C C . ASN A 1 201 ? 6.432 1.875 -19.513 1.00 94.75 201 ASN A C 1
ATOM 1495 O O . ASN A 1 201 ? 7.113 0.900 -19.818 1.00 94.75 201 ASN A O 1
ATOM 1499 N N . ASN A 1 202 ? 5.409 2.261 -20.260 1.00 92.25 202 ASN A N 1
ATOM 1500 C CA . ASN A 1 202 ? 4.977 1.596 -21.481 1.00 92.25 202 ASN A CA 1
ATOM 1501 C C . ASN A 1 202 ? 5.512 2.277 -22.754 1.00 92.25 202 ASN A C 1
ATOM 1503 O O . ASN A 1 202 ? 5.177 1.855 -23.859 1.00 92.25 202 ASN A O 1
ATOM 1507 N N . VAL A 1 203 ? 6.366 3.295 -22.616 1.00 90.19 203 VAL A N 1
ATOM 1508 C CA . VAL A 1 203 ? 7.136 3.882 -23.723 1.00 90.19 203 VAL A CA 1
ATOM 1509 C C . VAL A 1 203 ? 8.508 3.213 -23.801 1.00 90.19 203 VAL A C 1
ATOM 1511 O O . VAL A 1 203 ? 9.182 3.061 -22.782 1.00 90.19 203 VAL A O 1
ATOM 1514 N N . GLN A 1 204 ? 8.939 2.822 -25.006 1.00 85.88 204 GLN A N 1
ATOM 1515 C CA . GLN A 1 204 ? 10.276 2.276 -25.249 1.00 85.88 204 GLN A CA 1
ATOM 1516 C C . GLN A 1 204 ? 10.915 2.912 -26.504 1.00 85.88 204 GLN A C 1
ATOM 1518 O O . GLN A 1 204 ? 10.392 2.725 -27.601 1.00 85.88 204 GLN A O 1
ATOM 1523 N N . PRO A 1 205 ? 12.066 3.601 -26.377 1.00 81.94 205 PRO A N 1
ATOM 1524 C CA . PRO A 1 205 ? 12.712 3.966 -25.120 1.00 81.94 205 PRO A CA 1
ATOM 1525 C C . PRO A 1 205 ? 11.928 5.058 -24.382 1.00 81.94 205 PRO A C 1
ATOM 1527 O O . PRO A 1 205 ? 11.387 5.959 -25.015 1.00 81.94 205 PRO A O 1
ATOM 1530 N N . SER A 1 206 ? 11.903 5.021 -23.054 1.00 83.88 206 SER A N 1
ATOM 1531 C CA . SER A 1 206 ? 11.441 6.158 -22.263 1.00 83.88 206 SER A CA 1
ATOM 1532 C C . SER A 1 206 ? 12.387 7.349 -22.441 1.00 83.88 206 SER A C 1
ATOM 1534 O O . SER A 1 206 ? 13.581 7.175 -22.707 1.00 83.88 206 SER A O 1
ATOM 1536 N N . ASN A 1 207 ? 11.875 8.564 -22.238 1.00 84.94 207 ASN A N 1
ATOM 1537 C CA . ASN A 1 207 ? 12.655 9.801 -22.323 1.00 84.94 207 ASN A CA 1
ATOM 1538 C C . ASN A 1 207 ? 13.594 10.019 -21.114 1.00 84.94 207 ASN A C 1
ATOM 1540 O O . ASN A 1 207 ? 13.874 11.148 -20.749 1.00 84.94 207 ASN A O 1
ATOM 1544 N N . GLY A 1 208 ? 14.044 8.942 -20.457 1.00 88.81 208 GLY A N 1
ATOM 1545 C CA . GLY A 1 208 ? 14.769 8.958 -19.183 1.00 88.81 208 GLY A CA 1
ATOM 1546 C C . GLY A 1 208 ? 14.068 8.159 -18.082 1.00 88.81 208 GLY A C 1
ATOM 1547 O O . GLY A 1 208 ? 13.154 7.373 -18.362 1.00 88.81 208 GLY A O 1
ATOM 1548 N N . SER A 1 209 ? 14.542 8.329 -16.844 1.00 91.12 209 SER A N 1
ATOM 1549 C CA . SER A 1 209 ? 13.989 7.674 -15.658 1.00 91.12 209 SER A CA 1
ATOM 1550 C C . SER A 1 209 ? 12.983 8.582 -14.969 1.00 91.12 209 SER A C 1
ATOM 1552 O O . SER A 1 209 ? 13.368 9.620 -14.443 1.00 91.12 209 SER A O 1
ATOM 1554 N N . LEU A 1 210 ? 11.740 8.122 -14.877 1.00 96.56 210 LEU A N 1
ATOM 1555 C CA . LEU A 1 210 ? 10.786 8.660 -13.917 1.00 96.56 210 LEU A CA 1
ATOM 1556 C C . LEU A 1 210 ? 11.137 8.104 -12.531 1.00 96.56 210 LEU A C 1
ATOM 1558 O O . LEU A 1 210 ? 11.498 6.927 -12.432 1.00 96.56 210 LEU A O 1
ATOM 1562 N N . ARG A 1 211 ? 11.078 8.917 -11.475 1.00 97.81 211 ARG A N 1
ATOM 1563 C CA . ARG A 1 211 ? 11.409 8.487 -10.105 1.00 97.81 211 ARG A CA 1
ATOM 1564 C C . ARG A 1 211 ? 10.200 8.660 -9.204 1.00 97.81 211 ARG A C 1
ATOM 1566 O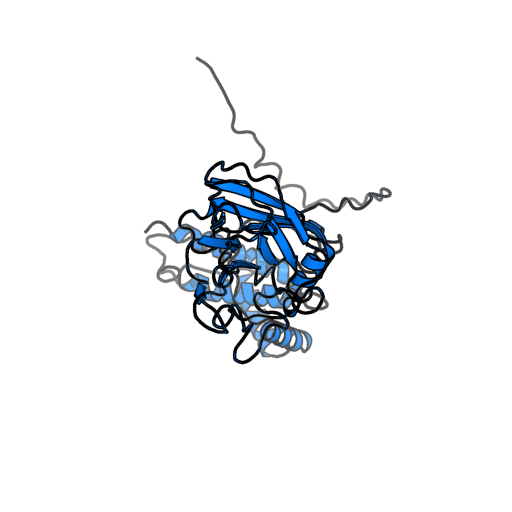 O . ARG A 1 211 ? 9.767 9.777 -8.990 1.00 97.81 211 ARG A O 1
ATOM 1573 N N . MET A 1 212 ? 9.651 7.568 -8.697 1.00 98.56 212 MET A N 1
ATOM 1574 C CA . MET A 1 212 ? 8.571 7.565 -7.714 1.00 98.56 212 MET A CA 1
ATOM 1575 C C . MET A 1 212 ? 9.160 7.715 -6.312 1.00 98.56 212 MET A C 1
ATOM 1577 O O . MET A 1 212 ? 10.100 7.003 -5.979 1.00 98.56 212 MET A O 1
ATOM 1581 N N . HIS A 1 213 ? 8.604 8.589 -5.485 1.00 98.69 213 HIS A N 1
ATOM 1582 C CA . HIS A 1 213 ? 8.946 8.667 -4.068 1.00 98.69 213 HIS A CA 1
ATOM 1583 C C . HIS A 1 213 ? 8.441 7.431 -3.314 1.00 98.69 213 HIS A C 1
ATOM 1585 O O . HIS A 1 213 ? 7.314 6.986 -3.534 1.00 98.69 213 HIS A O 1
ATOM 1591 N N . THR A 1 214 ? 9.276 6.891 -2.430 1.00 98.56 214 THR A N 1
ATOM 1592 C CA . THR A 1 214 ? 9.010 5.685 -1.624 1.00 98.56 214 THR A CA 1
ATOM 1593 C C . THR A 1 214 ? 8.702 6.032 -0.167 1.00 98.56 214 THR A C 1
ATOM 1595 O O . THR A 1 214 ? 8.669 7.212 0.210 1.00 98.56 214 THR A O 1
ATOM 1598 N N . ALA A 1 215 ? 8.491 5.020 0.676 1.00 97.25 215 ALA A N 1
ATOM 1599 C CA . ALA A 1 215 ? 8.302 5.189 2.111 1.00 97.25 215 ALA A CA 1
ATOM 1600 C C . ALA A 1 215 ? 9.513 5.838 2.819 1.00 97.25 215 ALA A C 1
ATOM 1602 O O . ALA A 1 215 ? 9.338 6.489 3.853 1.00 97.25 215 ALA A O 1
ATOM 1603 N N . GLU A 1 216 ? 10.711 5.746 2.241 1.00 96.94 216 GLU A N 1
ATOM 1604 C CA . GLU A 1 216 ? 11.974 6.281 2.767 1.00 96.94 216 GLU A CA 1
ATOM 1605 C C . GLU A 1 216 ? 12.199 7.750 2.383 1.00 96.94 216 GLU A C 1
ATOM 1607 O O . GLU A 1 216 ? 13.179 8.369 2.804 1.00 96.94 216 GLU A O 1
ATOM 1612 N N . SER A 1 217 ? 11.287 8.353 1.610 1.00 96.94 217 SER A N 1
ATOM 1613 C CA . SER A 1 217 ? 11.337 9.786 1.322 1.00 96.94 217 SER A CA 1
ATOM 1614 C C . SER A 1 217 ? 11.390 10.619 2.608 1.00 96.94 217 SER A C 1
ATOM 1616 O O . SER A 1 217 ? 10.642 10.385 3.562 1.00 96.94 217 SER A O 1
ATOM 1618 N N . VAL A 1 218 ? 12.274 11.622 2.619 1.00 93.12 218 VAL A N 1
ATOM 1619 C CA . VAL A 1 218 ? 12.510 12.495 3.785 1.00 93.12 218 VAL A CA 1
ATOM 1620 C C . VAL A 1 218 ? 11.237 13.249 4.171 1.00 93.12 218 VAL A C 1
ATOM 1622 O O . VAL A 1 218 ? 10.842 13.247 5.334 1.00 93.12 218 VAL A O 1
ATOM 1625 N N . ALA A 1 219 ? 10.591 13.862 3.181 1.00 92.31 219 ALA A N 1
ATOM 1626 C CA . ALA A 1 219 ? 9.324 14.561 3.327 1.00 92.31 219 ALA A CA 1
ATOM 1627 C C . ALA A 1 219 ? 8.179 13.538 3.352 1.00 92.31 219 ALA A C 1
ATOM 1629 O O . ALA A 1 219 ? 7.959 12.828 2.364 1.00 92.31 219 ALA A O 1
ATOM 1630 N N . SER A 1 220 ? 7.469 13.431 4.480 1.00 91.38 220 SER A N 1
ATOM 1631 C CA . SER A 1 220 ? 6.409 12.432 4.648 1.00 91.38 220 SER A CA 1
ATOM 1632 C C . SER A 1 220 ? 5.255 12.662 3.682 1.00 91.38 220 SER A C 1
ATOM 1634 O O . SER A 1 220 ? 4.679 11.695 3.195 1.00 91.38 220 SER A O 1
ATOM 1636 N N . GLU A 1 221 ? 4.985 13.913 3.311 1.00 91.69 221 GLU A N 1
ATOM 1637 C CA . GLU A 1 221 ? 3.976 14.286 2.330 1.00 91.69 221 GLU A CA 1
ATOM 1638 C C . GLU A 1 221 ? 4.242 13.707 0.935 1.00 91.69 221 GLU A C 1
ATOM 1640 O O . GLU A 1 221 ? 3.285 13.542 0.180 1.00 91.69 221 GLU A O 1
ATOM 1645 N N . ASN A 1 222 ? 5.490 13.363 0.597 1.00 95.75 222 ASN A N 1
ATOM 1646 C CA . ASN A 1 222 ? 5.849 12.785 -0.701 1.00 95.75 222 ASN A CA 1
ATOM 1647 C C . ASN A 1 222 ? 5.733 11.258 -0.742 1.00 95.75 222 ASN A C 1
ATOM 1649 O O . ASN A 1 222 ? 5.752 10.680 -1.826 1.00 95.75 222 ASN A O 1
ATOM 1653 N N . ARG A 1 223 ? 5.601 10.600 0.413 1.00 98.31 223 ARG A N 1
ATOM 1654 C CA . ARG A 1 223 ? 5.524 9.136 0.499 1.00 98.31 223 ARG A CA 1
ATOM 1655 C C . ARG A 1 223 ? 4.218 8.613 -0.105 1.00 98.31 223 ARG A C 1
ATOM 1657 O O . ARG A 1 223 ? 3.208 9.321 -0.036 1.00 98.31 223 ARG A O 1
ATOM 1664 N N . PRO A 1 224 ? 4.180 7.370 -0.613 1.00 98.75 224 PRO A N 1
ATOM 1665 C CA . PRO A 1 224 ? 2.957 6.773 -1.137 1.00 98.75 224 PRO A CA 1
ATOM 1666 C C . PRO A 1 224 ? 1.810 6.772 -0.129 1.00 98.75 224 PRO A C 1
ATOM 1668 O O . PRO A 1 224 ? 1.982 6.406 1.035 1.00 98.75 224 PRO A O 1
ATOM 1671 N N . GLN A 1 225 ? 0.625 7.150 -0.605 1.00 98.56 225 GLN A N 1
ATOM 1672 C CA . GLN A 1 225 ? -0.589 7.250 0.195 1.00 98.56 225 GLN A CA 1
ATOM 1673 C C . GLN A 1 225 ? -1.713 6.433 -0.445 1.00 98.56 225 GLN A C 1
ATOM 1675 O O . GLN A 1 225 ? -2.032 6.620 -1.619 1.00 98.56 225 GLN A O 1
ATOM 1680 N N . LEU A 1 226 ? -2.366 5.579 0.338 1.00 98.62 226 LEU A N 1
ATOM 1681 C CA . LEU A 1 226 ? -3.617 4.927 -0.037 1.00 98.62 226 LEU A CA 1
ATOM 1682 C C . LEU A 1 226 ? -4.761 5.551 0.764 1.00 98.62 226 LEU A C 1
ATOM 1684 O O . LEU A 1 226 ? -4.757 5.511 1.992 1.00 98.62 226 LEU A O 1
ATOM 1688 N N . THR A 1 227 ? -5.748 6.108 0.071 1.00 97.12 227 THR A N 1
ATOM 1689 C CA . THR A 1 227 ? -6.974 6.630 0.683 1.00 97.12 227 THR A CA 1
ATOM 1690 C C . THR A 1 227 ? -8.135 5.715 0.334 1.00 97.12 227 THR A C 1
ATOM 1692 O O . THR A 1 227 ? -8.347 5.402 -0.835 1.00 97.12 227 THR A O 1
ATOM 1695 N N . ILE A 1 228 ? -8.885 5.286 1.344 1.00 96.38 228 ILE A N 1
ATOM 1696 C CA . ILE A 1 228 ? -10.041 4.404 1.206 1.00 96.38 228 ILE A CA 1
ATOM 1697 C C . ILE A 1 228 ? -11.252 5.114 1.800 1.00 96.38 228 ILE A C 1
ATOM 1699 O O . ILE A 1 228 ? -11.238 5.481 2.973 1.00 96.38 228 ILE A O 1
ATOM 1703 N N . GLN A 1 229 ? -12.300 5.285 1.003 1.00 93.81 229 GLN A N 1
ATOM 1704 C CA . GLN A 1 229 ? -13.623 5.622 1.510 1.00 93.81 229 GLN A CA 1
ATOM 1705 C C . GLN A 1 229 ? -14.414 4.334 1.698 1.00 93.81 229 GLN A C 1
ATOM 1707 O O . GLN A 1 229 ? -14.359 3.437 0.853 1.00 93.81 229 GLN A O 1
ATOM 1712 N N . TYR A 1 230 ? -15.117 4.228 2.815 1.00 90.44 230 TYR A N 1
ATOM 1713 C CA . TYR A 1 230 ? -15.907 3.056 3.148 1.00 90.44 230 TYR A CA 1
ATOM 1714 C C . TYR A 1 230 ? -17.150 3.442 3.936 1.00 90.44 230 TYR A C 1
ATOM 1716 O O . TYR A 1 230 ? -17.187 4.471 4.609 1.00 90.44 230 TYR A O 1
ATOM 1724 N N . THR A 1 231 ? -18.159 2.593 3.871 1.00 88.62 231 THR A N 1
ATOM 1725 C CA . THR A 1 231 ? -19.332 2.645 4.733 1.00 88.62 231 THR A CA 1
ATOM 1726 C C . THR A 1 231 ? -19.311 1.455 5.677 1.00 88.62 231 THR A C 1
ATOM 1728 O O . THR A 1 231 ? -18.507 0.531 5.555 1.00 88.62 231 THR A O 1
ATOM 1731 N N . VAL A 1 232 ? -20.156 1.505 6.690 1.00 78.62 232 VAL A N 1
ATOM 1732 C CA . VAL A 1 232 ? -20.311 0.449 7.683 1.00 78.62 232 VAL A CA 1
ATOM 1733 C C . VAL A 1 232 ? -21.806 0.312 7.865 1.00 78.62 232 VAL A C 1
ATOM 1735 O O . VAL A 1 232 ? -22.450 1.257 8.312 1.00 78.62 232 VAL A O 1
ATOM 1738 N N . SER A 1 233 ? -22.353 -0.832 7.452 1.00 56.59 233 SER A N 1
ATOM 1739 C CA . SER A 1 233 ? -23.790 -1.096 7.556 1.00 56.59 233 SER A CA 1
ATOM 1740 C C . SER A 1 233 ? -24.242 -0.881 9.002 1.00 56.59 233 SER A C 1
ATOM 1742 O O . SER A 1 233 ? -23.636 -1.431 9.931 1.00 56.59 233 SER A O 1
ATOM 1744 N N . ASP A 1 234 ? -25.302 -0.095 9.184 1.00 48.41 234 ASP A N 1
ATOM 1745 C CA . ASP A 1 234 ? -25.816 0.365 10.478 1.00 48.41 234 ASP A CA 1
ATOM 1746 C C . ASP A 1 234 ? -26.542 -0.766 11.242 1.00 48.41 234 ASP A C 1
ATOM 1748 O O . ASP A 1 234 ? -27.748 -0.781 11.451 1.00 48.41 234 ASP A O 1
ATOM 1752 N N . GLY A 1 235 ? -25.784 -1.800 11.604 1.00 42.88 235 GLY A N 1
ATOM 1753 C CA . GLY A 1 235 ? -26.042 -2.707 12.726 1.00 42.88 235 GLY A CA 1
ATOM 1754 C C . GLY A 1 235 ? -24.911 -2.649 13.762 1.00 42.88 235 GLY A C 1
ATOM 1755 O O . GLY A 1 235 ? -24.965 -3.302 14.805 1.00 42.88 235 GLY A O 1
ATOM 1756 N N . ALA A 1 236 ? -23.875 -1.857 13.478 1.00 36.84 236 ALA A N 1
ATOM 1757 C CA . ALA A 1 236 ? -22.806 -1.506 14.388 1.00 36.84 236 ALA A CA 1
ATOM 1758 C C . ALA A 1 236 ? -22.931 -0.014 14.682 1.00 36.84 236 ALA A C 1
ATOM 1760 O O . ALA A 1 236 ? -22.512 0.813 13.884 1.00 36.84 236 ALA A O 1
ATOM 1761 N N . VAL A 1 237 ? -23.500 0.315 15.841 1.00 33.09 237 VAL A N 1
ATOM 1762 C CA . VAL A 1 237 ? -23.529 1.680 16.372 1.00 33.09 237 VAL A CA 1
ATOM 1763 C C . VAL A 1 237 ? -22.089 2.213 16.388 1.00 33.09 237 VAL A C 1
ATOM 1765 O O . VAL A 1 237 ? -21.280 1.809 17.228 1.00 33.09 237 VAL A O 1
ATOM 1768 N N . ILE A 1 238 ? -21.733 3.062 15.423 1.00 40.62 238 ILE A N 1
ATOM 1769 C CA . ILE A 1 238 ? -20.429 3.724 15.373 1.00 40.62 238 ILE A CA 1
ATOM 1770 C C . ILE A 1 238 ? -20.568 5.013 16.172 1.00 40.62 238 ILE A C 1
ATOM 1772 O O . ILE A 1 238 ? -21.035 6.039 15.685 1.00 40.62 238 ILE A O 1
ATOM 1776 N N . THR A 1 239 ? -20.126 4.978 17.424 1.00 38.03 239 THR A N 1
ATOM 1777 C CA . THR A 1 239 ? -19.658 6.192 18.085 1.00 38.03 239 THR A CA 1
ATOM 1778 C C . THR A 1 239 ? -18.401 6.658 17.352 1.00 38.03 239 THR A C 1
ATOM 1780 O O . THR A 1 239 ? -17.405 5.936 17.296 1.00 38.03 239 THR A O 1
ATOM 1783 N N . LEU A 1 240 ? -18.469 7.855 16.764 1.00 37.59 240 LEU A N 1
ATOM 1784 C CA . LEU A 1 240 ? -17.346 8.571 16.155 1.00 37.59 240 LEU A CA 1
ATOM 1785 C C . LEU A 1 240 ? -16.110 8.483 17.067 1.00 37.59 240 LEU A C 1
ATOM 1787 O O . LEU A 1 240 ? -16.158 8.881 18.233 1.00 37.59 240 LEU A O 1
ATOM 1791 N N . ALA A 1 241 ? -15.012 7.932 16.546 1.00 37.06 241 ALA A N 1
ATOM 1792 C CA . ALA A 1 241 ? -13.760 7.804 17.277 1.00 37.06 241 ALA A CA 1
ATOM 1793 C C . ALA A 1 241 ? -13.138 9.191 17.497 1.00 37.06 241 ALA A C 1
ATOM 1795 O O . ALA A 1 241 ? -12.611 9.814 16.578 1.00 37.06 241 ALA A O 1
ATOM 1796 N N . ALA A 1 242 ? -13.194 9.656 18.741 1.00 35.31 242 ALA A N 1
ATOM 1797 C CA . ALA A 1 242 ? -12.365 10.739 19.233 1.00 35.31 242 ALA A CA 1
ATOM 1798 C C . ALA A 1 242 ? -10.942 10.209 19.479 1.00 35.31 242 ALA A C 1
ATOM 1800 O O . ALA A 1 242 ? -10.737 9.493 20.444 1.00 35.31 242 ALA A O 1
ATOM 1801 N N . SER A 1 243 ? -9.973 10.603 18.648 1.00 34.00 243 SER A N 1
ATOM 1802 C CA . SER A 1 243 ? -8.515 10.457 18.841 1.00 34.00 243 SER A CA 1
ATOM 1803 C C . SER A 1 243 ? -7.926 9.042 19.001 1.00 34.00 243 SER A C 1
ATOM 1805 O O . SER A 1 243 ? -8.555 8.098 19.469 1.00 34.00 243 SER A O 1
ATOM 1807 N N . ALA A 1 244 ? -6.650 8.905 18.621 1.00 37.00 244 ALA A N 1
ATOM 1808 C CA . ALA A 1 244 ? -5.846 7.703 18.824 1.00 37.00 244 ALA A CA 1
ATOM 1809 C C . ALA A 1 244 ? -5.923 7.237 20.291 1.00 37.00 244 ALA A C 1
ATOM 1811 O O . ALA A 1 244 ? -5.427 7.893 21.206 1.00 37.00 244 ALA A O 1
ATOM 1812 N N . HIS A 1 245 ? -6.595 6.111 20.526 1.00 42.97 245 HIS A N 1
ATOM 1813 C CA . HIS A 1 245 ? -6.615 5.457 21.827 1.00 42.97 245 HIS A CA 1
ATOM 1814 C C . HIS A 1 245 ? -5.471 4.443 21.898 1.00 42.97 245 HIS A C 1
ATOM 1816 O O . HIS A 1 245 ? -5.304 3.667 20.950 1.00 42.97 245 HIS A O 1
ATOM 1822 N N . PRO A 1 246 ? -4.728 4.376 23.014 1.00 45.25 246 PRO A N 1
ATOM 1823 C CA . PRO A 1 246 ? -3.700 3.362 23.212 1.00 45.25 246 PRO A CA 1
ATOM 1824 C C . PRO A 1 246 ? -4.269 1.956 22.992 1.00 45.25 246 PRO A C 1
ATOM 1826 O O . PRO A 1 246 ? -5.228 1.545 23.652 1.00 45.25 246 PRO A O 1
ATOM 1829 N N . ARG A 1 247 ? -3.698 1.213 22.037 1.00 53.66 247 ARG A N 1
ATOM 1830 C CA . ARG A 1 247 ? -4.087 -0.173 21.750 1.00 53.66 247 ARG A CA 1
ATOM 1831 C C . ARG A 1 247 ? -3.227 -1.115 22.586 1.00 53.66 247 ARG A C 1
ATOM 1833 O O . ARG A 1 247 ? -2.006 -1.019 22.578 1.00 53.66 247 ARG A O 1
ATOM 1840 N N . ILE A 1 248 ? -3.860 -2.055 23.286 1.00 55.91 248 ILE A N 1
ATOM 1841 C CA . ILE A 1 248 ? -3.153 -3.209 23.853 1.00 55.91 248 ILE A CA 1
ATOM 1842 C C . ILE A 1 248 ? -2.786 -4.113 22.669 1.00 55.91 248 ILE A C 1
ATOM 1844 O O . ILE A 1 248 ? -3.678 -4.631 21.995 1.00 55.91 248 ILE A O 1
ATOM 1848 N N . TRP A 1 249 ? -1.491 -4.275 22.394 1.00 51.38 249 TRP A N 1
ATOM 1849 C CA . TRP A 1 249 ? -0.989 -5.147 21.330 1.00 51.38 249 TRP A CA 1
ATOM 1850 C C . TRP A 1 249 ? -1.161 -6.603 21.769 1.00 51.38 249 TRP A C 1
ATOM 1852 O O . TRP A 1 249 ? -0.380 -7.124 22.562 1.00 51.38 249 TRP A O 1
ATOM 1862 N N . MET A 1 250 ? -2.225 -7.250 21.299 1.00 62.91 250 MET A N 1
ATOM 1863 C CA . MET A 1 250 ? -2.518 -8.651 21.588 1.00 62.91 250 MET A CA 1
ATOM 1864 C C . MET A 1 250 ? -2.875 -9.377 20.296 1.00 62.91 250 MET A C 1
ATOM 1866 O O . MET A 1 250 ? -3.669 -8.875 19.503 1.00 62.91 250 MET A O 1
ATOM 1870 N N . ASP A 1 251 ? -2.290 -10.557 20.098 1.00 73.75 251 ASP A N 1
ATOM 1871 C CA . ASP A 1 251 ? -2.590 -11.428 18.963 1.00 73.75 251 ASP A CA 1
ATOM 1872 C C . ASP A 1 251 ? -4.093 -11.768 18.894 1.00 73.75 251 ASP A C 1
ATOM 1874 O O . ASP A 1 251 ? -4.744 -12.027 19.914 1.00 73.75 251 ASP A O 1
ATOM 1878 N N . ALA A 1 252 ? -4.651 -11.779 17.680 1.00 68.75 252 ALA A N 1
ATOM 1879 C CA . ALA A 1 252 ? -6.081 -11.985 17.462 1.00 68.75 252 ALA A CA 1
ATOM 1880 C C . ALA A 1 252 ? -6.553 -13.363 17.961 1.00 68.75 252 ALA A C 1
ATOM 1882 O O . ALA A 1 252 ? -7.647 -13.473 18.522 1.00 68.75 252 ALA A O 1
ATOM 1883 N N . GLN A 1 253 ? -5.721 -14.404 17.827 1.00 69.62 253 GLN A N 1
ATOM 1884 C CA . GLN A 1 253 ? -6.052 -15.742 18.321 1.00 69.62 253 GLN A CA 1
ATOM 1885 C C . GLN A 1 253 ? -5.993 -15.805 19.848 1.00 69.62 253 GLN A C 1
ATOM 1887 O O . GLN A 1 253 ? -6.816 -16.474 20.472 1.00 69.62 253 GLN A O 1
ATOM 1892 N N . VAL A 1 254 ? -5.046 -15.103 20.480 1.00 74.06 254 VAL A N 1
ATOM 1893 C CA . VAL A 1 254 ? -4.989 -14.972 21.945 1.00 74.06 254 VAL A CA 1
ATOM 1894 C C . VAL A 1 254 ? -6.261 -14.313 22.477 1.00 74.06 254 VAL A C 1
ATOM 1896 O O . VAL A 1 254 ? -6.867 -14.847 23.408 1.00 74.06 254 VAL A O 1
ATOM 1899 N N . LEU A 1 255 ? -6.706 -13.213 21.865 1.00 80.69 255 LEU A N 1
ATOM 1900 C CA . LEU A 1 255 ? -7.927 -12.525 22.284 1.00 80.69 255 LEU A CA 1
ATOM 1901 C C . LEU A 1 255 ? -9.176 -13.393 22.077 1.00 80.69 255 LEU A C 1
ATOM 1903 O O . LEU A 1 255 ? -10.055 -13.409 22.939 1.00 80.69 255 LEU A O 1
ATOM 1907 N N . GLN A 1 256 ? -9.242 -14.160 20.984 1.00 79.38 256 GLN A N 1
ATOM 1908 C CA . GLN A 1 256 ? -10.342 -15.097 20.762 1.00 79.38 256 GLN A CA 1
ATOM 1909 C C . GLN A 1 256 ? -10.365 -16.205 21.823 1.00 79.38 256 GLN A C 1
ATOM 1911 O O . GLN A 1 256 ? -11.396 -16.412 22.455 1.00 79.38 256 GLN A O 1
ATOM 1916 N N . ARG A 1 257 ? -9.215 -16.815 22.140 1.00 82.94 257 ARG A N 1
ATOM 1917 C CA . ARG A 1 257 ? -9.114 -17.810 23.224 1.00 82.94 257 ARG A CA 1
ATOM 1918 C C . ARG A 1 257 ? -9.539 -17.252 24.583 1.00 82.94 257 ARG A C 1
ATOM 1920 O O . ARG A 1 257 ? -10.101 -17.977 25.401 1.00 82.94 257 ARG A O 1
ATOM 1927 N N . MET A 1 258 ? -9.261 -15.977 24.857 1.00 86.31 258 MET A N 1
ATOM 1928 C CA . MET A 1 258 ? -9.723 -15.319 26.083 1.00 86.31 258 MET A CA 1
ATOM 1929 C C . MET A 1 258 ? -11.244 -15.136 26.102 1.00 86.31 258 MET A C 1
ATOM 1931 O O . MET A 1 258 ? -11.856 -15.342 27.148 1.00 86.31 258 MET A O 1
ATOM 1935 N N . ARG A 1 259 ? -11.863 -14.803 24.963 1.00 89.88 259 ARG A N 1
ATOM 1936 C CA . ARG A 1 259 ? -13.327 -14.719 24.840 1.00 89.88 259 ARG A CA 1
ATOM 1937 C C . ARG A 1 259 ? -13.991 -16.078 24.995 1.00 89.88 259 ARG A C 1
ATOM 1939 O O . ARG A 1 259 ? -14.974 -16.171 25.718 1.00 89.88 259 ARG A O 1
ATOM 1946 N N . ASP A 1 260 ? -13.422 -17.126 24.407 1.00 85.00 260 ASP A N 1
ATOM 1947 C CA . ASP A 1 260 ? -13.939 -18.490 24.551 1.00 85.00 260 ASP A CA 1
ATOM 1948 C C . ASP A 1 260 ? -13.922 -18.923 26.026 1.00 85.00 260 ASP A C 1
ATOM 1950 O O . ASP A 1 260 ? -14.912 -19.431 26.550 1.00 85.00 260 ASP A O 1
ATOM 1954 N N . ARG A 1 261 ? -12.831 -18.619 26.743 1.00 88.12 261 ARG A N 1
ATOM 1955 C CA . ARG A 1 261 ? -12.732 -18.827 28.198 1.00 88.12 261 ARG A CA 1
ATOM 1956 C C . ARG A 1 261 ? -13.739 -17.989 28.985 1.00 88.12 261 ARG A C 1
ATOM 1958 O O . ARG A 1 261 ? -14.299 -18.478 29.962 1.00 88.12 261 ARG A O 1
ATOM 1965 N N . ALA A 1 262 ? -13.980 -16.747 28.574 1.00 90.50 262 ALA A N 1
ATOM 1966 C CA . ALA A 1 262 ? -14.961 -15.882 29.218 1.00 90.50 262 ALA A CA 1
ATOM 1967 C C . ALA A 1 262 ? -16.402 -16.389 29.030 1.00 90.50 262 ALA A C 1
ATOM 1969 O O . ALA A 1 262 ? -17.159 -16.412 29.998 1.00 90.50 262 ALA A O 1
ATOM 1970 N N . MET A 1 263 ? -16.757 -16.868 27.831 1.00 87.69 263 MET A N 1
ATOM 1971 C CA . MET A 1 263 ? -18.050 -17.515 27.556 1.00 87.69 263 MET A CA 1
ATOM 1972 C C . MET A 1 263 ? -18.219 -18.823 28.338 1.00 87.69 263 MET A C 1
ATOM 1974 O O . MET A 1 263 ? -19.318 -19.132 28.786 1.00 87.69 263 MET A O 1
ATOM 1978 N N . ALA A 1 264 ? -17.126 -19.556 28.565 1.00 91.25 264 ALA A N 1
ATOM 1979 C CA . ALA A 1 264 ? -17.106 -20.754 29.403 1.00 91.25 264 ALA A CA 1
ATOM 1980 C C . ALA A 1 264 ? -17.077 -20.463 30.920 1.00 91.25 264 ALA A C 1
ATOM 1982 O O . ALA A 1 264 ? -16.931 -21.394 31.709 1.00 91.25 264 ALA A O 1
ATOM 1983 N N . ALA A 1 265 ? -17.184 -19.193 31.335 1.00 89.75 265 ALA A N 1
ATOM 1984 C CA . ALA A 1 265 ? -17.094 -18.763 32.732 1.00 89.75 265 ALA A CA 1
ATOM 1985 C C . ALA A 1 265 ? -15.824 -19.263 33.458 1.00 89.75 265 ALA A C 1
ATOM 1987 O O . ALA A 1 265 ? -15.861 -19.590 34.644 1.00 89.75 265 ALA A O 1
ATOM 1988 N N . ASP A 1 266 ? -14.687 -19.307 32.751 1.00 95.12 266 ASP A N 1
ATOM 1989 C CA . ASP A 1 266 ? -13.394 -19.713 33.313 1.00 95.12 266 ASP A CA 1
ATOM 1990 C C . ASP A 1 266 ? -13.062 -18.890 34.571 1.00 95.12 266 ASP A C 1
ATOM 1992 O O . ASP A 1 266 ? -13.226 -17.666 34.603 1.00 95.12 266 ASP A O 1
ATOM 1996 N N . ALA A 1 267 ? -12.549 -19.551 35.612 1.00 94.12 267 ALA A N 1
ATOM 1997 C CA . ALA A 1 267 ? -12.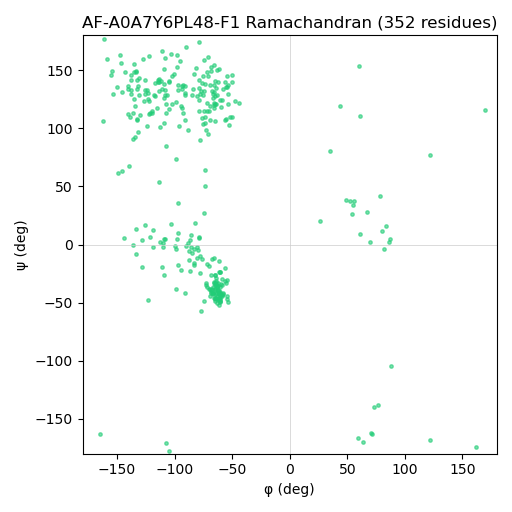242 -18.916 36.894 1.00 94.12 267 ALA A CA 1
ATOM 1998 C C . ALA A 1 267 ? -11.282 -17.717 36.763 1.00 94.12 267 ALA A C 1
ATOM 2000 O O . ALA A 1 267 ? -11.395 -16.749 37.515 1.00 94.12 267 ALA A O 1
ATOM 2001 N N . ARG A 1 268 ? -10.365 -17.738 35.784 1.00 92.62 268 ARG A N 1
ATOM 2002 C CA . ARG A 1 268 ? -9.454 -16.617 35.503 1.00 92.62 268 ARG A CA 1
ATOM 2003 C C . ARG A 1 268 ? 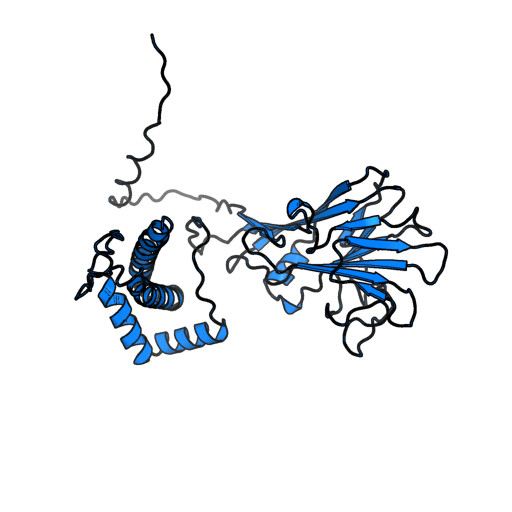-10.195 -15.416 34.928 1.00 92.62 268 ARG A C 1
ATOM 2005 O O . ARG A 1 268 ? -9.868 -14.287 35.282 1.00 92.62 268 ARG A O 1
ATOM 2012 N N . TRP A 1 269 ? -11.191 -15.649 34.071 1.00 93.00 269 TRP A N 1
ATOM 2013 C CA . TRP A 1 269 ? -12.059 -14.580 33.578 1.00 93.00 269 TRP A CA 1
ATOM 2014 C C . TRP A 1 269 ? -12.884 -13.987 34.717 1.00 93.00 269 TRP A C 1
ATOM 2016 O O . TRP A 1 269 ? -12.906 -12.771 34.874 1.00 93.00 269 TRP A O 1
ATOM 2026 N N . VAL A 1 270 ? -13.500 -14.826 35.554 1.00 94.81 270 VAL A N 1
ATOM 2027 C CA . VAL A 1 270 ? -14.287 -14.363 36.708 1.00 94.81 270 VAL A CA 1
ATOM 2028 C C . VAL A 1 270 ? -13.430 -13.518 37.658 1.00 94.81 270 VAL A C 1
ATOM 2030 O O . VAL A 1 270 ? -13.863 -12.445 38.081 1.00 94.81 270 VAL A O 1
ATOM 2033 N N . ALA A 1 271 ? -12.196 -13.949 37.936 1.00 94.75 271 ALA A N 1
ATOM 2034 C CA . ALA A 1 271 ? -11.249 -13.196 38.754 1.00 94.75 271 ALA A CA 1
ATOM 2035 C C . ALA A 1 271 ? -10.865 -11.850 38.116 1.00 94.75 271 ALA A C 1
ATOM 2037 O O . ALA A 1 271 ? -10.930 -10.816 38.779 1.00 94.75 271 ALA A O 1
ATOM 2038 N N . LEU A 1 272 ? -10.526 -11.836 36.822 1.00 94.62 272 LEU A N 1
ATOM 2039 C CA . LEU A 1 272 ? -10.201 -10.605 36.095 1.00 94.62 272 LEU A CA 1
ATOM 2040 C C . LEU A 1 272 ? -11.389 -9.630 36.079 1.00 94.62 272 LEU A C 1
ATOM 2042 O O . LEU A 1 272 ? -11.231 -8.450 36.389 1.00 94.62 272 LEU A O 1
ATOM 2046 N N . ARG A 1 273 ? -12.592 -10.128 35.783 1.00 95.56 273 ARG A N 1
ATOM 2047 C CA . ARG A 1 273 ? -13.832 -9.349 35.795 1.00 95.56 273 ARG A CA 1
ATOM 2048 C C . ARG A 1 273 ? -14.081 -8.717 37.164 1.00 95.56 273 ARG A C 1
ATOM 2050 O O . ARG A 1 273 ? -14.451 -7.546 37.237 1.00 95.56 273 ARG A O 1
ATOM 2057 N N . ALA A 1 274 ? -13.849 -9.461 38.247 1.00 96.00 274 ALA A N 1
ATOM 2058 C CA . ALA A 1 274 ? -13.956 -8.943 39.609 1.00 96.00 274 ALA A CA 1
ATOM 2059 C C . ALA A 1 274 ? -12.937 -7.823 39.881 1.00 96.00 274 ALA A C 1
ATOM 2061 O O . ALA A 1 274 ? -13.309 -6.790 40.439 1.00 96.00 274 ALA A O 1
ATOM 2062 N N . VAL A 1 275 ? -11.689 -7.973 39.421 1.00 94.44 275 VAL A N 1
ATOM 2063 C CA . VAL A 1 275 ? -10.663 -6.920 39.519 1.00 94.44 275 VAL A CA 1
ATOM 2064 C C . VAL A 1 275 ? -11.104 -5.660 38.770 1.00 94.44 275 VAL A C 1
ATOM 2066 O O . VAL A 1 275 ? -11.110 -4.576 39.348 1.00 94.44 275 VAL A O 1
ATOM 2069 N N . CYS A 1 276 ? -11.562 -5.788 37.524 1.00 95.38 276 CYS A N 1
ATOM 2070 C CA . CYS A 1 276 ? -12.045 -4.656 36.726 1.00 95.38 276 CYS A CA 1
ATOM 2071 C C . CYS A 1 276 ? -13.243 -3.948 37.371 1.00 95.38 276 CYS A C 1
ATOM 2073 O O . CYS A 1 276 ? -13.304 -2.719 37.402 1.00 95.38 276 CYS A O 1
ATOM 2075 N N . ASN A 1 277 ? -14.175 -4.719 37.935 1.00 95.62 277 ASN A N 1
ATOM 2076 C CA . ASN A 1 277 ? -15.334 -4.184 38.642 1.00 95.62 277 ASN A CA 1
ATOM 2077 C C . ASN A 1 277 ? -14.960 -3.487 39.954 1.00 95.62 277 ASN A C 1
ATOM 2079 O O . ASN A 1 277 ? -15.661 -2.561 40.360 1.00 95.62 277 ASN A O 1
ATOM 2083 N N . SER A 1 278 ? -13.840 -3.861 40.580 1.00 94.56 278 SER A N 1
ATOM 2084 C CA . SER A 1 278 ? -13.379 -3.220 41.815 1.00 94.56 278 SER A CA 1
ATOM 2085 C C . SER A 1 278 ? -12.988 -1.748 41.614 1.00 94.56 278 SER A C 1
ATOM 2087 O O . SER A 1 278 ? -13.149 -0.952 42.534 1.00 94.56 278 SER A O 1
ATOM 2089 N N . TYR A 1 279 ? -12.585 -1.349 40.401 1.00 92.62 279 TYR A N 1
ATOM 2090 C CA . TYR A 1 279 ? -12.281 0.047 40.059 1.00 92.62 279 TYR A CA 1
ATOM 2091 C C . TYR A 1 279 ? -13.521 0.920 39.816 1.00 92.62 279 TYR A C 1
ATOM 2093 O O . TYR A 1 279 ? -13.453 2.145 39.926 1.00 92.62 279 TYR A O 1
ATOM 2101 N N . LEU A 1 280 ? -14.659 0.323 39.445 1.00 92.00 280 LEU A N 1
ATOM 2102 C CA . LEU A 1 280 ? -15.848 1.059 38.999 1.00 92.00 280 LEU A CA 1
ATOM 2103 C C . LEU A 1 280 ? -16.409 2.058 40.028 1.00 92.00 280 LEU A C 1
ATOM 2105 O O . LEU A 1 280 ? -16.678 3.194 39.623 1.00 92.00 280 LEU A O 1
ATOM 2109 N N . PRO A 1 281 ? -16.543 1.722 41.327 1.00 92.56 281 PRO A N 1
ATOM 2110 C CA . PRO A 1 281 ? -17.095 2.659 42.304 1.00 92.56 281 PRO A CA 1
ATOM 2111 C C . PRO A 1 281 ? -16.116 3.762 42.734 1.00 92.56 281 PRO A C 1
ATOM 2113 O O . PRO A 1 281 ? -16.533 4.709 43.393 1.00 92.56 281 PRO A O 1
ATOM 2116 N N . GLY A 1 282 ? -14.823 3.658 42.412 1.00 85.94 282 GLY A N 1
ATOM 2117 C CA . GLY A 1 282 ? -13.819 4.626 42.857 1.00 85.94 282 GLY A CA 1
ATOM 2118 C C . GLY A 1 282 ? -13.622 5.797 41.904 1.00 85.94 282 GLY A C 1
ATOM 2119 O O . GLY A 1 282 ? -14.103 5.797 40.772 1.00 85.94 282 GLY A O 1
ATOM 2120 N N . VAL A 1 283 ? -12.880 6.809 42.344 1.00 86.75 283 VAL A N 1
ATOM 2121 C CA . VAL A 1 283 ? -12.500 7.958 41.506 1.00 86.75 283 VAL A CA 1
ATOM 2122 C C . VAL A 1 283 ? -11.088 7.778 40.947 1.00 86.75 283 VAL A C 1
ATOM 2124 O O . VAL A 1 283 ? -10.257 7.114 41.563 1.00 86.75 283 VAL A O 1
ATOM 2127 N N . VAL A 1 284 ? -10.806 8.377 39.787 1.00 87.62 284 VAL A N 1
ATOM 2128 C CA . VAL A 1 284 ? -9.433 8.517 39.282 1.00 87.62 284 VAL A CA 1
ATOM 2129 C C . VAL A 1 284 ? -8.916 9.867 39.759 1.00 87.62 284 VAL A C 1
ATOM 2131 O O . VAL A 1 284 ? -9.448 10.905 39.367 1.00 87.62 284 VAL A O 1
ATOM 2134 N N . ARG A 1 285 ? -7.923 9.871 40.647 1.00 83.31 285 ARG A N 1
ATOM 2135 C CA . ARG A 1 285 ? -7.333 11.120 41.141 1.00 83.31 285 ARG A CA 1
ATOM 2136 C C . ARG A 1 285 ? -6.424 11.735 40.092 1.00 83.31 285 ARG A C 1
ATOM 2138 O O . ARG A 1 285 ? -5.735 10.997 39.399 1.00 83.31 285 ARG A O 1
ATOM 2145 N N . ALA A 1 286 ? -6.395 13.062 40.023 1.00 75.25 286 ALA A N 1
ATOM 2146 C CA . ALA A 1 286 ? -5.438 13.788 39.200 1.00 75.25 286 ALA A CA 1
ATOM 2147 C C . ALA A 1 286 ? -4.019 13.716 39.783 1.00 75.25 286 ALA A C 1
ATOM 2149 O O . ALA A 1 286 ? -3.880 13.661 41.014 1.00 75.25 286 ALA A O 1
ATOM 2150 N N . PRO A 1 287 ? -2.974 13.737 38.937 1.00 70.50 287 PRO A N 1
ATOM 2151 C CA . PRO A 1 287 ? -1.608 13.802 39.417 1.00 70.50 287 PRO A CA 1
ATOM 2152 C C . PRO A 1 287 ? -1.373 15.121 40.150 1.00 70.50 287 PRO A C 1
ATOM 2154 O O . PRO A 1 287 ? -1.792 16.192 39.711 1.00 70.50 287 PRO A O 1
ATOM 2157 N N . ASN A 1 288 ? -0.719 15.040 41.305 1.00 68.44 288 ASN A N 1
ATOM 2158 C CA . ASN A 1 288 ? -0.326 16.203 42.086 1.00 68.44 288 ASN A CA 1
ATOM 2159 C C . ASN A 1 288 ? 1.202 16.225 42.176 1.00 68.44 288 ASN A C 1
ATOM 2161 O O . ASN A 1 288 ? 1.779 15.224 42.615 1.00 68.44 288 ASN A O 1
ATOM 2165 N N . PRO A 1 289 ? 1.849 17.358 41.851 1.00 57.72 289 PRO A N 1
ATOM 2166 C CA . PRO A 1 289 ? 3.297 17.422 41.756 1.00 57.72 289 PRO A CA 1
ATOM 2167 C C . PRO A 1 289 ? 4.063 17.219 43.065 1.00 57.72 289 PRO A C 1
ATOM 2169 O O . PRO A 1 289 ? 5.268 16.998 43.037 1.00 57.72 289 PRO A O 1
ATOM 2172 N N . VAL A 1 290 ? 3.363 17.246 44.200 1.00 58.31 290 VAL A N 1
ATOM 2173 C CA . VAL A 1 290 ? 3.899 16.968 45.539 1.00 58.31 290 VAL A CA 1
ATOM 2174 C C . VAL A 1 290 ? 3.342 15.652 46.112 1.00 58.31 290 VAL A C 1
ATOM 2176 O O . VAL A 1 290 ? 3.935 15.094 47.027 1.00 58.31 290 VAL A O 1
ATOM 2179 N N . LYS A 1 291 ? 2.217 15.130 45.586 1.00 53.53 291 LYS A N 1
ATOM 2180 C CA . LYS A 1 291 ? 1.469 13.996 46.180 1.00 53.53 291 LYS A CA 1
ATOM 2181 C C . LYS A 1 291 ? 1.347 12.741 45.314 1.00 53.53 291 LYS A C 1
ATOM 2183 O O . LYS A 1 291 ? 0.598 11.837 45.682 1.00 53.53 291 LYS A O 1
ATOM 2188 N N . CYS A 1 292 ? 2.091 12.604 44.215 1.00 61.25 292 CYS A N 1
ATOM 2189 C CA . CYS A 1 292 ? 2.249 11.300 43.546 1.00 61.25 292 CYS A CA 1
ATOM 2190 C C . CYS A 1 292 ? 3.172 10.346 44.328 1.00 61.25 292 CYS A C 1
ATOM 2192 O O . CYS A 1 292 ? 4.130 9.781 43.818 1.00 61.25 292 CYS A O 1
ATOM 2194 N N . GLN A 1 293 ? 2.861 10.223 45.615 1.00 56.12 293 GLN A N 1
ATOM 2195 C CA . GLN A 1 293 ? 3.361 9.276 46.603 1.00 56.12 293 GLN A CA 1
ATOM 2196 C C . GLN A 1 293 ? 2.189 8.670 47.403 1.00 56.12 293 GLN A C 1
ATOM 2198 O O . GLN A 1 293 ? 2.394 7.719 48.153 1.00 56.12 293 GLN A O 1
ATOM 2203 N N . ASP A 1 294 ? 0.957 9.179 47.234 1.00 62.41 294 ASP A N 1
ATOM 2204 C CA . ASP A 1 294 ? -0.233 8.640 47.889 1.00 62.41 294 ASP A CA 1
ATOM 2205 C C . ASP A 1 294 ? -0.591 7.269 47.285 1.00 62.41 294 ASP A C 1
ATOM 2207 O O . ASP A 1 294 ? -0.994 7.166 46.119 1.00 62.41 294 ASP A O 1
ATOM 2211 N N . SER A 1 295 ? -0.492 6.211 48.092 1.00 64.56 295 SER A N 1
ATOM 2212 C CA . SER A 1 295 ? -1.170 4.947 47.819 1.00 64.56 295 SER A CA 1
ATOM 2213 C C . SER A 1 295 ? -2.639 5.089 48.218 1.00 64.56 295 SER A C 1
ATOM 2215 O O . SER A 1 295 ? -2.979 5.464 49.340 1.00 64.56 295 SER A O 1
ATOM 2217 N N . CYS A 1 296 ? -3.538 4.828 47.275 1.00 69.50 296 CYS A N 1
ATOM 2218 C CA . CYS A 1 296 ? -4.968 4.826 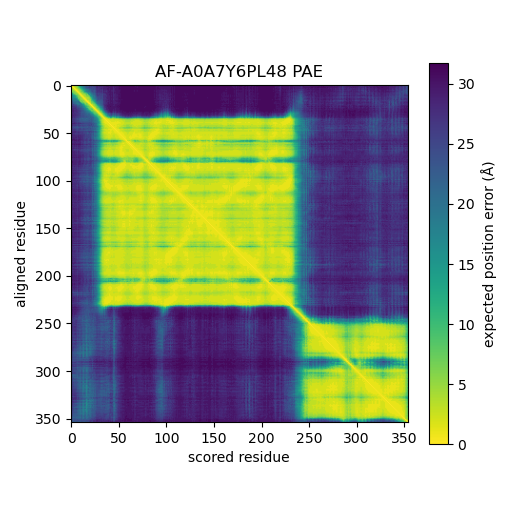47.551 1.00 69.50 296 CYS A CA 1
ATOM 2219 C C . CYS A 1 296 ? -5.435 3.399 47.795 1.00 69.50 296 CYS A C 1
ATOM 2221 O O . CYS A 1 296 ? -5.031 2.474 47.095 1.00 69.50 296 CYS A O 1
ATOM 2223 N N . SER A 1 297 ? -6.278 3.225 48.806 1.00 68.19 297 SER A N 1
ATOM 2224 C CA . SER A 1 297 ? -6.913 1.950 49.113 1.00 68.19 297 SER A CA 1
ATOM 2225 C C . SER A 1 297 ? -8.326 1.884 48.530 1.00 68.19 297 SER A C 1
ATOM 2227 O O . SER A 1 297 ? -8.936 2.894 48.158 1.00 68.19 297 SER A O 1
ATOM 2229 N N . GLY A 1 298 ? -8.859 0.667 48.443 1.00 78.75 298 GLY A N 1
ATOM 2230 C CA . GLY A 1 298 ? -10.194 0.419 47.910 1.00 78.75 298 GLY A CA 1
ATOM 2231 C C . GLY A 1 298 ? -10.258 0.588 46.392 1.00 78.75 298 GLY A C 1
ATOM 2232 O O . GLY A 1 298 ? -9.365 0.164 45.668 1.00 78.75 298 GLY A O 1
ATOM 2233 N N . SER A 1 299 ? -11.344 1.184 45.908 1.00 84.19 299 SER A N 1
ATOM 2234 C CA . SER A 1 299 ? -11.653 1.298 44.477 1.00 84.19 299 SER A CA 1
ATOM 2235 C C . SER A 1 299 ? -10.999 2.494 43.775 1.00 84.19 299 SER A C 1
ATOM 2237 O O . SER A 1 299 ? -11.122 2.638 42.558 1.00 84.19 299 SER A O 1
ATOM 2239 N N . THR A 1 300 ? -10.348 3.385 44.529 1.00 87.00 300 THR A N 1
ATOM 2240 C CA . THR A 1 300 ? -9.780 4.641 44.017 1.00 87.00 300 THR A CA 1
ATOM 2241 C C . THR A 1 300 ? -8.470 4.386 43.277 1.00 87.00 300 THR A C 1
ATOM 2243 O O . THR A 1 300 ? -7.574 3.737 43.808 1.00 87.00 300 THR A O 1
ATOM 2246 N N . ILE A 1 301 ? -8.333 4.957 42.078 1.00 87.75 301 ILE A N 1
ATOM 2247 C CA . ILE A 1 301 ? -7.117 4.865 41.263 1.00 87.75 301 ILE A CA 1
ATOM 2248 C C . ILE A 1 301 ? -6.298 6.143 41.460 1.00 87.75 301 ILE A C 1
ATOM 2250 O O . ILE A 1 301 ? -6.783 7.249 41.206 1.00 87.75 301 ILE A O 1
ATOM 2254 N N . CYS A 1 302 ? -5.051 5.991 41.894 1.00 85.38 302 CYS A N 1
ATOM 2255 C CA . CYS A 1 302 ? -4.130 7.092 42.169 1.00 85.38 302 CYS A CA 1
ATOM 2256 C C . CYS A 1 302 ? -2.860 6.970 41.340 1.00 85.38 302 CYS A C 1
ATOM 2258 O O . CYS A 1 302 ? -2.581 5.904 40.800 1.00 85.38 302 CYS A O 1
ATOM 2260 N N . CYS A 1 303 ? -2.111 8.068 41.223 1.00 78.50 303 CYS A N 1
ATOM 2261 C CA . CYS A 1 303 ? -0.911 8.083 40.395 1.00 78.50 303 CYS A CA 1
ATOM 2262 C C . CYS A 1 303 ? 0.191 7.155 40.933 1.00 78.50 303 CYS A C 1
ATOM 2264 O O . CYS A 1 303 ? 0.900 6.554 40.135 1.00 78.50 303 CYS A O 1
ATOM 2266 N N . GLY A 1 304 ? 0.329 6.972 42.252 1.00 77.94 304 GLY A N 1
ATOM 2267 C CA . GLY A 1 304 ? 1.498 6.275 42.809 1.00 77.94 304 GLY A CA 1
ATOM 2268 C C . GLY A 1 304 ? 2.805 6.983 42.435 1.00 77.94 304 GLY A C 1
ATOM 2269 O O . GLY A 1 304 ? 2.768 8.121 41.956 1.00 77.94 304 GLY A O 1
ATOM 2270 N N . PHE A 1 305 ? 3.953 6.332 42.636 1.00 73.81 305 PHE A N 1
ATOM 2271 C CA . PHE A 1 305 ? 5.241 6.936 42.301 1.00 73.81 305 PHE A CA 1
ATOM 2272 C C . PHE A 1 305 ? 5.347 7.134 40.782 1.00 73.81 305 PHE A C 1
ATOM 2274 O O . PHE A 1 305 ? 5.222 6.189 40.011 1.00 73.81 305 PHE A O 1
ATOM 2281 N N . GLN A 1 306 ? 5.518 8.383 40.338 1.00 72.00 306 GLN A N 1
ATOM 2282 C CA . GLN A 1 306 ? 5.658 8.743 38.914 1.00 72.00 306 GLN A CA 1
ATOM 2283 C C . GLN A 1 306 ? 4.520 8.249 37.989 1.00 72.00 306 GLN A C 1
ATOM 2285 O O . GLN A 1 306 ? 4.727 8.064 36.794 1.00 72.00 306 GLN A O 1
ATOM 2290 N N . GLY A 1 307 ? 3.306 8.037 38.510 1.00 76.25 307 GLY A N 1
ATOM 2291 C CA . GLY A 1 307 ? 2.174 7.598 37.682 1.00 76.25 307 GLY A CA 1
ATOM 2292 C C . GLY A 1 307 ? 2.072 6.080 37.481 1.00 76.25 307 GLY A C 1
ATOM 2293 O O . GLY A 1 307 ? 1.149 5.623 36.803 1.00 76.25 307 GLY A O 1
ATOM 2294 N N . GLU A 1 308 ? 2.961 5.285 38.088 1.00 78.50 308 GLU A N 1
ATOM 2295 C CA . GLU A 1 308 ? 3.018 3.825 37.920 1.00 78.50 308 GLU A CA 1
ATOM 2296 C C . GLU A 1 308 ? 1.690 3.118 38.232 1.00 78.50 308 GLU A C 1
ATOM 2298 O O . GLU A 1 308 ? 1.333 2.130 37.591 1.00 78.50 308 GLU A O 1
ATOM 2303 N N . SER A 1 309 ? 0.916 3.640 39.186 1.00 81.50 309 SER A N 1
ATOM 2304 C CA . SER A 1 309 ? -0.309 2.991 39.661 1.00 81.50 309 SER A CA 1
ATOM 2305 C C . SER A 1 309 ? -1.497 3.176 38.708 1.00 81.50 309 SER A C 1
ATOM 2307 O O . SER A 1 309 ? -2.503 2.475 38.841 1.00 81.50 309 SER A O 1
ATOM 2309 N N . TYR A 1 310 ? -1.378 4.038 37.691 1.00 85.81 310 TYR A N 1
ATOM 2310 C CA . TYR A 1 310 ? -2.352 4.102 36.600 1.00 85.81 310 TYR A CA 1
ATOM 2311 C C . TYR A 1 310 ? -2.246 2.910 35.646 1.00 85.81 310 TYR A C 1
ATOM 2313 O O . TYR A 1 310 ? -3.264 2.456 35.121 1.00 85.81 310 TYR A O 1
ATOM 2321 N N . TYR A 1 311 ? -1.040 2.375 35.444 1.00 84.75 311 TYR A N 1
ATOM 2322 C CA . TYR A 1 311 ? -0.784 1.349 34.436 1.00 84.75 311 TYR A CA 1
ATOM 2323 C C . TYR A 1 311 ? -1.541 0.028 34.684 1.00 84.75 311 TYR A C 1
ATOM 2325 O O . TYR A 1 311 ? -2.246 -0.417 33.774 1.00 84.75 311 TYR A O 1
ATOM 2333 N N . PRO A 1 312 ? -1.506 -0.589 35.887 1.00 86.94 312 PRO A N 1
ATOM 2334 C CA . PRO A 1 312 ? -2.251 -1.821 36.140 1.00 86.94 312 PRO A CA 1
ATOM 2335 C C . PRO A 1 312 ? -3.765 -1.627 35.999 1.00 86.94 312 PRO A C 1
ATOM 2337 O O . PRO A 1 312 ? -4.452 -2.486 35.447 1.00 86.94 312 PRO A O 1
ATOM 2340 N N . ALA A 1 313 ? -4.293 -0.489 36.465 1.00 88.75 313 ALA A N 1
ATOM 2341 C CA . ALA A 1 313 ? -5.716 -0.184 36.360 1.00 88.75 313 ALA A CA 1
ATOM 2342 C C . ALA A 1 313 ? -6.146 -0.030 34.895 1.00 88.75 313 ALA A C 1
ATOM 2344 O O . ALA A 1 313 ? -7.137 -0.628 34.475 1.00 88.75 313 ALA A O 1
ATOM 2345 N N . LEU A 1 314 ? -5.367 0.712 34.102 1.00 90.25 314 LEU A N 1
ATOM 2346 C CA . LEU A 1 314 ? -5.605 0.891 32.674 1.00 90.25 314 LEU A CA 1
ATOM 2347 C C . LEU A 1 314 ? -5.546 -0.438 31.912 1.00 90.25 314 LEU A C 1
ATOM 2349 O O . LEU A 1 314 ? -6.437 -0.717 31.110 1.00 90.25 314 LEU A O 1
ATOM 2353 N N . LEU A 1 315 ? -4.534 -1.269 32.179 1.00 89.19 315 LEU A N 1
ATOM 2354 C CA . LEU A 1 315 ? -4.364 -2.562 31.518 1.00 89.19 315 LEU A CA 1
ATOM 2355 C C . LEU A 1 315 ? -5.542 -3.500 31.811 1.00 89.19 315 LEU A C 1
ATOM 2357 O O . LEU A 1 315 ? -6.106 -4.085 30.886 1.00 89.19 315 LEU A O 1
ATOM 2361 N N . ASN A 1 316 ? -5.949 -3.598 33.079 1.00 92.25 316 ASN A N 1
ATOM 2362 C CA . ASN A 1 316 ? -7.081 -4.424 33.496 1.00 92.25 316 ASN A CA 1
ATOM 2363 C C . ASN A 1 316 ? -8.385 -3.953 32.836 1.00 92.25 316 ASN A C 1
ATOM 2365 O O . ASN A 1 316 ? -9.072 -4.743 32.187 1.00 92.25 316 ASN A O 1
ATOM 2369 N N . LEU A 1 317 ? -8.704 -2.658 32.944 1.00 91.88 317 LEU A N 1
ATOM 2370 C CA . LEU A 1 317 ? -9.917 -2.070 32.366 1.00 91.88 317 LEU A CA 1
ATOM 2371 C C . LEU A 1 317 ? -9.951 -2.217 30.838 1.00 91.88 317 LEU A C 1
ATOM 2373 O O . LEU A 1 317 ? -10.985 -2.587 30.278 1.00 91.88 317 LEU A O 1
ATOM 2377 N N . GLY A 1 318 ? -8.816 -1.992 30.172 1.00 89.19 318 GLY A N 1
ATOM 2378 C CA . GLY A 1 318 ? -8.673 -2.170 28.730 1.00 89.19 318 GLY A CA 1
ATOM 2379 C C . GLY A 1 318 ? -8.878 -3.621 28.297 1.00 89.19 318 GLY A C 1
ATOM 2380 O O . GLY A 1 318 ? -9.616 -3.878 27.345 1.00 89.19 318 GLY A O 1
ATOM 2381 N N . LEU A 1 319 ? -8.293 -4.582 29.018 1.00 90.75 319 LEU A N 1
ATOM 2382 C CA . LEU A 1 319 ? -8.452 -6.005 28.721 1.00 90.75 319 LEU A CA 1
ATOM 2383 C C . LEU A 1 319 ? -9.901 -6.475 28.926 1.00 90.75 319 LEU A C 1
ATOM 2385 O O . LEU A 1 319 ? -10.466 -7.124 28.044 1.00 90.75 319 LEU A O 1
ATOM 2389 N N . CYS A 1 320 ? -10.529 -6.093 30.041 1.00 93.44 320 CYS A N 1
ATOM 2390 C CA . CYS A 1 320 ? -11.934 -6.396 30.313 1.00 93.44 320 CYS A CA 1
ATOM 2391 C C . CYS A 1 320 ? -12.865 -5.816 29.245 1.00 93.44 320 CYS A C 1
ATOM 2393 O O . CYS A 1 320 ? -13.750 -6.520 28.761 1.00 93.44 320 CYS A O 1
ATOM 2395 N N . TYR A 1 321 ? -12.630 -4.577 28.803 1.00 91.00 321 TYR A N 1
ATOM 2396 C CA . TYR A 1 321 ? -13.374 -3.978 27.695 1.00 91.00 321 TYR A CA 1
ATOM 2397 C C . TYR A 1 321 ? -13.199 -4.759 26.378 1.00 91.00 321 TYR A C 1
ATOM 2399 O O . TYR A 1 321 ? -14.186 -5.066 25.707 1.00 91.00 321 TYR A O 1
ATOM 2407 N N . GLN A 1 322 ? -11.965 -5.124 26.005 1.00 87.06 322 GLN A N 1
ATOM 2408 C CA . GLN A 1 322 ? -11.679 -5.830 24.745 1.00 87.06 322 GLN A CA 1
ATOM 2409 C C . GLN A 1 322 ? -12.310 -7.228 24.665 1.00 87.06 322 GLN A C 1
ATOM 2411 O O . GLN A 1 322 ? -12.709 -7.663 23.573 1.00 87.06 322 GLN A O 1
ATOM 2416 N N . ILE A 1 323 ? -12.400 -7.919 25.805 1.00 88.69 323 ILE A N 1
ATOM 2417 C CA . ILE A 1 323 ? -13.075 -9.214 25.935 1.00 88.69 323 ILE A CA 1
ATOM 2418 C C . ILE A 1 323 ? -14.595 -9.002 25.978 1.00 88.69 323 ILE A C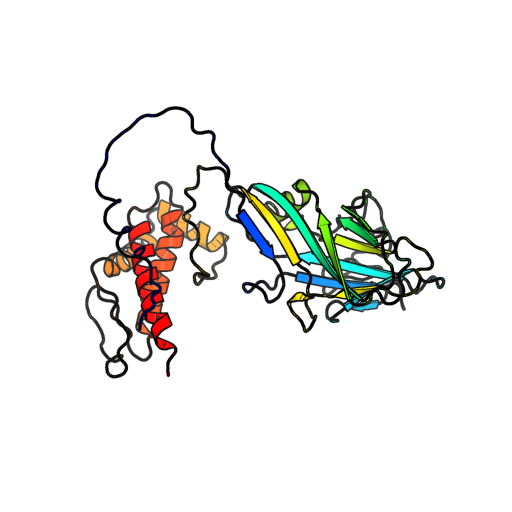 1
ATOM 2420 O O . ILE A 1 323 ? -15.301 -9.504 25.104 1.00 88.69 323 ILE A O 1
ATOM 2424 N N . GLY A 1 324 ? -15.086 -8.206 26.936 1.00 85.94 324 GLY A N 1
ATOM 2425 C CA . GLY A 1 324 ? -16.508 -8.032 27.249 1.00 85.94 324 GLY A CA 1
ATOM 2426 C C . GLY A 1 324 ? -17.358 -7.490 26.102 1.00 85.94 324 GLY A C 1
ATOM 2427 O O . GLY A 1 324 ? -18.481 -7.954 25.906 1.00 85.94 324 GLY A O 1
ATOM 2428 N N . ARG A 1 325 ? -16.807 -6.581 25.283 1.00 83.88 325 ARG A N 1
ATOM 2429 C CA . ARG A 1 325 ? -17.531 -5.935 24.170 1.00 83.88 325 ARG A CA 1
ATOM 2430 C C . ARG A 1 325 ? -17.907 -6.869 23.014 1.00 83.88 325 ARG A C 1
ATOM 2432 O O . ARG A 1 325 ? -18.643 -6.459 22.125 1.00 83.88 325 ARG A O 1
ATOM 2439 N N . ARG A 1 326 ? -17.346 -8.083 22.969 1.00 83.19 326 ARG A N 1
ATOM 2440 C CA . ARG A 1 326 ? -17.603 -9.093 21.923 1.00 83.19 326 ARG A CA 1
ATOM 2441 C C . ARG A 1 326 ? -18.044 -10.443 22.509 1.00 83.19 326 ARG A C 1
ATOM 2443 O O . ARG A 1 326 ? -17.959 -11.452 21.814 1.00 83.19 326 ARG A O 1
ATOM 2450 N N . LEU A 1 327 ? -18.480 -10.482 23.771 1.00 81.50 327 LEU A N 1
ATOM 2451 C CA . LEU A 1 327 ? -19.191 -11.649 24.303 1.00 81.50 327 LEU A CA 1
ATOM 2452 C C . LEU A 1 327 ? -20.619 -11.691 23.742 1.00 81.50 327 LEU A C 1
ATOM 2454 O O . LEU A 1 327 ? -21.141 -10.671 23.292 1.00 81.50 327 LEU A O 1
ATOM 2458 N N . THR A 1 328 ? -21.245 -12.868 23.766 1.00 80.88 328 THR A N 1
ATOM 2459 C CA . THR A 1 328 ? -22.637 -13.059 23.332 1.00 80.88 328 THR A CA 1
ATOM 2460 C C . THR A 1 328 ? -23.443 -13.686 24.477 1.00 80.88 328 THR A C 1
ATOM 2462 O O . THR A 1 328 ? -23.315 -14.891 24.695 1.00 80.88 328 THR A O 1
ATOM 2465 N N . PRO A 1 329 ? -24.251 -12.906 25.225 1.00 79.62 329 PRO A N 1
ATOM 2466 C CA . PRO A 1 329 ? -24.386 -11.444 25.157 1.00 79.62 329 PRO A CA 1
ATOM 2467 C C . PRO A 1 329 ? -23.148 -10.705 25.701 1.00 79.62 329 PRO A C 1
ATOM 2469 O O . PRO A 1 329 ? -22.341 -11.282 26.431 1.00 79.62 329 PRO A O 1
ATOM 2472 N N . ALA A 1 330 ? -22.991 -9.426 25.342 1.00 82.50 330 ALA A N 1
ATOM 2473 C CA . ALA A 1 330 ? -21.887 -8.592 25.822 1.00 82.50 330 ALA A CA 1
ATOM 2474 C C . ALA A 1 330 ? -21.921 -8.442 27.353 1.00 82.50 330 ALA A C 1
ATOM 2476 O O . ALA A 1 330 ? -22.993 -8.466 27.961 1.00 82.50 330 ALA A O 1
ATOM 2477 N N . ASP A 1 331 ? -20.757 -8.245 27.987 1.00 89.75 331 ASP A N 1
ATOM 2478 C CA . ASP A 1 331 ? -20.733 -8.038 29.440 1.00 89.75 331 ASP A CA 1
ATOM 2479 C C . ASP A 1 331 ? -21.413 -6.704 29.796 1.00 89.75 331 ASP A C 1
ATOM 2481 O O . ASP A 1 331 ? -21.029 -5.669 29.233 1.00 89.75 331 ASP A O 1
ATOM 2485 N N . PRO A 1 332 ? -22.362 -6.673 30.748 1.00 89.50 332 PRO A N 1
ATOM 2486 C CA . PRO A 1 332 ? -23.053 -5.442 31.136 1.00 89.50 332 PRO A CA 1
ATOM 2487 C C . PRO A 1 332 ? -22.111 -4.356 31.680 1.00 89.50 332 PRO A C 1
ATOM 2489 O O . PRO A 1 332 ? -22.433 -3.171 31.616 1.00 89.50 332 PRO A O 1
ATOM 2492 N N . SER A 1 333 ? -20.933 -4.724 32.192 1.00 89.62 333 SER A N 1
ATOM 2493 C CA . SER A 1 333 ? -19.949 -3.779 32.729 1.00 89.62 333 SER A CA 1
ATOM 2494 C C . SER A 1 333 ? -19.050 -3.146 31.654 1.00 89.62 333 SER A C 1
ATOM 2496 O O . SER A 1 333 ? -18.269 -2.249 31.973 1.00 89.62 333 SER A O 1
ATOM 2498 N N . THR A 1 334 ? -19.177 -3.548 30.382 1.00 82.88 334 THR A N 1
ATOM 2499 C CA . THR A 1 334 ? -18.303 -3.114 29.274 1.00 82.88 334 THR A CA 1
ATOM 2500 C C . THR A 1 334 ? -18.202 -1.591 29.150 1.00 82.88 334 THR A C 1
ATOM 2502 O O . THR A 1 334 ? -17.098 -1.047 29.088 1.00 82.88 334 THR A O 1
ATOM 2505 N N . THR A 1 335 ? -19.337 -0.887 29.151 1.00 80.25 335 THR A N 1
ATOM 2506 C CA . THR A 1 335 ? -19.370 0.582 29.041 1.00 80.25 335 THR A CA 1
ATOM 2507 C C . THR A 1 335 ? -18.718 1.252 30.249 1.00 80.25 335 THR A C 1
ATOM 2509 O O . THR A 1 335 ? -17.972 2.219 30.096 1.00 80.25 335 THR A O 1
ATOM 2512 N N . ALA A 1 336 ? -18.937 0.708 31.447 1.00 80.62 336 ALA A N 1
ATOM 2513 C CA . ALA A 1 336 ? -18.358 1.238 32.676 1.00 80.62 336 ALA A CA 1
ATOM 2514 C C . ALA A 1 336 ? -16.828 1.069 32.704 1.00 80.62 336 ALA A C 1
ATOM 2516 O O . ALA A 1 336 ? -16.115 1.984 33.121 1.00 80.62 336 ALA A O 1
ATOM 2517 N N . TRP A 1 337 ? -16.302 -0.059 32.206 1.00 90.94 337 TRP A N 1
ATOM 2518 C CA . TRP A 1 337 ? -14.856 -0.262 32.068 1.00 90.94 337 TRP A CA 1
ATOM 2519 C C . TRP A 1 337 ? -14.230 0.714 31.076 1.00 90.94 337 TRP A C 1
ATOM 2521 O O . TRP A 1 337 ? -13.189 1.293 31.379 1.00 90.94 337 TRP A O 1
ATOM 2531 N N . ALA A 1 338 ? -14.881 0.944 29.930 1.00 78.81 338 ALA A N 1
ATOM 2532 C CA . ALA A 1 338 ? -14.418 1.908 28.934 1.00 78.81 338 ALA A CA 1
ATOM 2533 C C . ALA A 1 338 ? -14.347 3.330 29.511 1.00 78.81 338 ALA A C 1
ATOM 2535 O O . ALA A 1 338 ? -13.311 3.985 29.417 1.00 78.81 338 ALA A O 1
ATOM 2536 N N . GLN A 1 339 ? -15.418 3.781 30.173 1.00 82.19 339 GLN A N 1
ATOM 2537 C CA . GLN A 1 339 ? -15.474 5.100 30.811 1.00 82.19 339 GLN A CA 1
ATOM 2538 C C . GLN A 1 339 ? -14.401 5.257 31.893 1.00 82.19 339 GLN A C 1
ATOM 2540 O O . GLN A 1 339 ? -13.729 6.287 31.956 1.00 82.19 339 GLN A O 1
ATOM 2545 N N . LYS A 1 340 ? -14.195 4.231 32.730 1.00 87.69 340 LYS A N 1
ATOM 2546 C CA . LYS A 1 340 ? -13.158 4.272 33.766 1.00 87.69 340 LYS A CA 1
ATOM 2547 C C . LYS A 1 340 ? -11.753 4.285 33.163 1.00 87.69 340 LYS A C 1
ATOM 2549 O O . LYS A 1 340 ? -10.927 5.075 33.607 1.00 87.69 340 LYS A O 1
ATOM 2554 N N . GLY A 1 341 ? -11.490 3.469 32.141 1.00 87.94 341 GLY A N 1
ATOM 2555 C CA . GLY A 1 341 ? -10.206 3.443 31.436 1.00 87.94 341 GLY A CA 1
ATOM 2556 C C . GLY A 1 341 ? -9.881 4.783 30.770 1.00 87.94 341 GLY A C 1
ATOM 2557 O O . GLY A 1 341 ? -8.766 5.282 30.907 1.00 87.94 341 GLY A O 1
ATOM 2558 N N . ALA A 1 342 ? -10.874 5.422 30.141 1.00 82.19 342 ALA A N 1
ATOM 2559 C CA . ALA A 1 342 ? -10.734 6.766 29.582 1.00 82.19 342 ALA A CA 1
ATOM 2560 C C . ALA A 1 342 ? -10.411 7.814 30.662 1.00 82.19 342 ALA A C 1
ATOM 2562 O O . ALA A 1 342 ? -9.546 8.664 30.457 1.00 82.19 342 ALA A O 1
ATOM 2563 N N . ALA A 1 343 ? -11.040 7.721 31.839 1.00 83.44 343 ALA A N 1
ATOM 2564 C CA . ALA A 1 343 ? -10.727 8.597 32.965 1.00 83.44 343 ALA A CA 1
ATOM 2565 C C . ALA A 1 343 ? -9.285 8.415 33.473 1.00 83.44 343 ALA A C 1
ATOM 2567 O O . ALA A 1 343 ? -8.652 9.401 33.837 1.00 83.44 343 ALA A O 1
ATOM 2568 N N . VAL A 1 344 ? -8.746 7.187 33.465 1.00 85.69 344 VAL A N 1
ATOM 2569 C CA . VAL A 1 344 ? -7.332 6.921 33.795 1.00 85.69 344 VAL A CA 1
ATOM 2570 C C . VAL A 1 344 ? -6.400 7.562 32.769 1.00 85.69 344 VAL A C 1
ATOM 2572 O O . VAL A 1 344 ? -5.495 8.299 33.152 1.00 85.69 344 VAL A O 1
ATOM 2575 N N . LEU A 1 345 ? -6.659 7.362 31.474 1.00 85.12 345 LEU A N 1
ATOM 2576 C CA . LEU A 1 345 ? -5.867 7.966 30.396 1.00 85.12 345 LEU A CA 1
ATOM 2577 C C . LEU A 1 345 ? -5.843 9.494 30.473 1.00 85.12 345 LEU A C 1
ATOM 2579 O O . LEU A 1 345 ? -4.779 10.094 30.331 1.00 85.12 345 LEU A O 1
ATOM 2583 N N . ALA A 1 346 ? -6.985 10.119 30.769 1.00 82.38 346 ALA A N 1
ATOM 2584 C CA . ALA A 1 346 ? -7.079 11.565 30.948 1.00 82.38 346 ALA A CA 1
ATOM 2585 C C . ALA A 1 346 ? -6.164 12.091 32.070 1.00 82.38 346 ALA A C 1
ATOM 2587 O O . ALA A 1 346 ? -5.685 13.216 31.982 1.00 82.38 346 ALA A O 1
ATOM 2588 N N . GLN A 1 347 ? -5.890 11.287 33.103 1.00 80.00 347 GLN A N 1
ATOM 2589 C CA . GLN A 1 347 ? -4.941 11.651 34.162 1.00 80.00 347 GLN A CA 1
ATOM 2590 C C . GLN A 1 347 ? -3.491 11.278 33.836 1.00 80.00 347 GLN A C 1
ATOM 2592 O O . GLN A 1 347 ? -2.571 11.874 34.381 1.00 80.00 347 GLN A O 1
ATOM 2597 N N . MET A 1 348 ? -3.252 10.319 32.941 1.00 79.88 348 MET A N 1
ATOM 2598 C CA . MET A 1 348 ? -1.897 10.003 32.482 1.00 79.88 348 MET A CA 1
ATOM 2599 C C . MET A 1 348 ? -1.346 11.081 31.542 1.00 79.88 348 MET A C 1
ATOM 2601 O O . MET A 1 348 ? -0.163 11.389 31.603 1.00 79.88 348 MET A O 1
ATOM 2605 N N . VAL A 1 349 ? -2.183 11.699 30.702 1.00 75.75 349 VAL A N 1
ATOM 2606 C CA . VAL A 1 349 ? -1.728 12.761 29.779 1.00 75.75 349 VAL A CA 1
ATOM 2607 C C . VAL A 1 349 ? -1.392 14.077 30.481 1.00 75.75 349 VAL A C 1
ATOM 2609 O O . VAL A 1 349 ? -0.693 14.908 29.917 1.00 75.75 349 VAL A O 1
ATOM 2612 N N . THR A 1 350 ? -1.843 14.279 31.718 1.00 72.62 350 THR A N 1
ATOM 2613 C CA . THR A 1 350 ? -1.496 15.474 32.501 1.00 72.62 350 THR A CA 1
ATOM 2614 C C . THR A 1 350 ? -0.104 15.384 33.144 1.00 72.62 350 THR A C 1
ATOM 2616 O O . THR A 1 350 ? 0.364 16.375 33.699 1.00 72.62 350 THR A O 1
ATOM 2619 N N . PHE A 1 351 ? 0.597 14.246 33.020 1.00 64.06 351 PHE A N 1
ATOM 2620 C CA . PHE A 1 351 ? 1.968 14.040 33.514 1.00 64.06 351 PHE A CA 1
ATOM 2621 C C . PHE A 1 351 ? 3.083 14.611 32.613 1.00 64.06 351 PHE A C 1
ATOM 2623 O O . PHE A 1 351 ? 4.249 14.540 32.986 1.00 64.06 351 PHE A O 1
ATOM 2630 N N . THR A 1 352 ? 2.771 15.196 31.452 1.00 53.59 352 THR A N 1
ATOM 2631 C CA . THR A 1 352 ? 3.768 15.596 30.434 1.00 53.59 352 THR A CA 1
ATOM 2632 C C . THR A 1 352 ? 4.528 16.902 30.718 1.00 53.59 352 THR A C 1
ATOM 2634 O O . THR A 1 352 ? 5.267 17.359 29.853 1.00 53.59 352 THR A O 1
ATOM 2637 N N . ASN A 1 353 ? 4.361 17.517 31.894 1.00 44.38 353 ASN A N 1
ATOM 2638 C CA . ASN A 1 353 ? 4.990 18.798 32.255 1.00 44.38 353 ASN A CA 1
ATOM 2639 C C . ASN A 1 353 ? 6.026 18.649 33.385 1.00 44.38 353 ASN A C 1
ATOM 2641 O O . ASN A 1 353 ? 5.935 19.347 34.398 1.00 44.38 353 ASN A O 1
ATOM 2645 N N . TYR A 1 354 ? 6.990 17.745 33.204 1.00 44.94 354 TYR A N 1
ATOM 2646 C CA . TYR A 1 354 ? 8.193 17.650 34.036 1.00 44.94 354 TYR A CA 1
ATOM 2647 C C . TYR A 1 354 ? 9.458 17.788 33.208 1.00 44.94 354 TYR A C 1
ATOM 2649 O O . TYR A 1 354 ? 9.549 17.091 32.173 1.00 44.94 354 TYR A O 1
#

pLDDT: mean 81.75, std 21.12, range [26.3, 98.81]

Foldseek 3Di:
DDDDDDDDDPPPPPPPDPDDDDDDDDDDDDDPFDKDKDKAFDPPPPHNFKFKWKAFLADDLQGDIDRQDQKHWAFAELDNRGGMKMFIFGAPPDDPPQWQFPWKKKKWKKFQQFAQWKKFKWQFQDAADSVAHHQQARYDVHGQPHGPLPPDVGGTPNDTQDIDRGGDRPGIDMDMGIGDSVQVVCCNVPVVRTRGMMMHTPDVRGRDIMIIGDSNNPDSVNHMMMMTITGHPPPDPDDDDDDDDDDDDDDPVRLVVVLVCVLVVPPVNVVLVVVLVFQLVEDEDADDPVPLCDDDDTNHQYCHNLRVSLVVNLVSLNSLLSNQVPHVVRDPCNVSSVVSNVNSVVRVVVSPPD

Nearest PDB structures (foldseek):
  7vbo-assembly1_A  TM=7.235E-01  e=2.224E-06  Defluviitalea phaphyphila
  5hly-assembly1_A-2  TM=4.578E-01  e=3.660E-04  Homo sapiens
  1gu3-assembly1_A-2  TM=3.769E-01  e=3.508E-02  Cellulomonas fimi
  6snb-assembly1_A  TM=2.228E-01  e=3.046E-01  Coxsackievirus A10

Radius of gyration: 26.84 Å; Cα contacts (8 Å, |Δi|>4): 682; chains: 1; bounding box: 66×72×75 Å

Solvent-accessible surface area (backbone atoms only — not comparable to full-atom values): 19803 Å² total; per-residue (Å²): 134,87,83,91,87,80,88,76,84,67,88,77,69,81,83,79,79,91,81,72,94,72,92,74,92,75,82,89,74,78,82,78,69,64,75,42,81,47,76,47,30,36,79,44,94,83,32,71,39,58,50,35,23,22,29,17,44,33,91,53,81,41,27,42,60,45,60,77,46,40,52,18,41,27,21,23,45,85,51,88,59,46,34,28,27,25,41,42,30,77,45,88,70,81,73,67,91,71,55,43,55,75,40,31,35,46,33,40,24,30,43,28,74,60,20,63,42,26,44,33,33,22,42,32,65,47,79,64,35,86,94,45,41,31,13,23,21,27,26,88,95,36,64,38,88,27,62,65,53,64,21,67,69,66,22,15,45,62,66,61,58,41,78,47,64,89,40,81,30,79,33,77,44,78,49,76,42,66,44,63,39,72,60,53,40,42,30,57,78,38,58,87,68,52,44,32,34,38,37,35,42,76,31,79,54,27,63,54,67,36,29,34,34,17,61,58,27,87,55,55,88,43,20,41,30,43,39,37,32,24,30,54,68,88,85,57,89,74,74,82,81,79,71,95,68,91,74,83,92,67,57,70,67,60,54,47,54,51,36,54,37,45,76,67,63,30,69,68,44,54,52,50,52,51,56,42,55,46,42,64,88,33,54,66,50,72,73,41,101,88,52,36,68,49,81,58,71,85,30,35,43,31,29,20,62,91,42,56,48,40,52,63,55,36,51,45,16,48,51,49,26,69,41,23,68,71,39,91,74,52,46,90,58,24,66,58,28,48,55,50,30,52,50,44,50,62,36,58,66,69,63,79,85,122

Sequence (354 aa):
MQLRRGWSREVVAFAIAAASGACAESDDVGAVESAVTATFQTGVDEYVGTLDGEISNRGGPNGSTDMDSPTARIMRSKHPANEYAALVKFTNLSLPPGAIVTSAALTLTFDDDLGGHSVRGYYVSRGWNGSHVGWGLRDTGMWWNTPGAKGMGTDVIAAPAFVDADWSGAGTVRRTYALDVEKVQKWIDDPSTNRGVLLSNNVQPSNGSLRMHTAESVASENRPQLTIQYTVSDGAVITLAASAHPRIWMDAQVLQRMRDRAMAADARWVALRAVCNSYLPGVVRAPNPVKCQDSCSGSTICCGFQGESYYPALLNLGLCYQIGRRLTPADPSTTAWAQKGAAVLAQMVTFTNY

=== Feature glossary ===
Key to the feature types in this record:

pLDDT. pLDDT is the predicted lDDT-Cα score: AlphaFold's confidence that the local environment of each residue (all inter-atomic distances within 15 Å) is correctly placed. It is a per-residue number between 0 and 100, with higher meaning more reliable.

Radius of gyration, Cα contacts, bounding box. The geometric summary reports three shape descriptors. Rg (radius of gyration) measures how spread out the Cα atoms are about their centre of mass; compact globular proteins have small Rg, elongated or unfolded ones large. Cα contacts (<8 Å, |i−j|>4) count long-range residue pairs in spatial proximity — high for tightly packed folds, near zero for rods or random coil. The bounding-box extents give the protein's footprint along x, y, z in Å.

Backbone torsions (φ/ψ). Backbone dihedral angles. Every residue except chain termini has a φ (preceding-C → N → Cα → C) and a ψ (N → Cα → C → next-N). They are reported in degrees following the IUPAC sign convention. Secondary structure is essentially a statement about which (φ, ψ) basin each residue occupies.

Contact-map, Ramachandran, and PAE plots. Plot images: a contact map (which residues are close in 3D, as an N×N binary image), a Ramachandran scatter (backbone torsion angles, revealing secondary-structure composition at a glance), and — for AlphaFold structures — a PAE heatmap (pairwise prediction confidence).

Predicted aligned error. Predicted Aligned Error (PAE) is an AlphaFold confidence matrix: entry (i, j) is the expected error in the position of residue j, in ångströms, when the prediction is superimposed on the true structure at residue i. Low PAE within a block of residues means that block is internally rigid and well-predicted; high PAE between two blocks means their relative placement is uncertain even if each block individually is confident.

Secondary structure (3-state, P-SEA). Three-state secondary structure (P-SEA) collapses the eight DSSP classes into helix (a), strand (b), and coil (c). P-SEA assigns these from Cα geometry alone — distances and angles — without requiring backbone oxygens, so it works on any Cα trace.

Solvent-accessible surface area. Solvent-accessible surface area (SASA) is the area in Å² traced out by the centre of a 1.4 Å probe sphere (a water molecule) rolled over the protein's van der Waals surface (Shrake–Rupley / Lee–Richards construction). Buried residues have near-zero SASA; fully exposed residues can exceed 200 Å². The total SASA scales roughly with the number of surface residues.

Foldseek 3Di. The Foldseek 3Di string encodes local tertiary geometry as a 20-letter alphabet — one character per residue — derived from the relative positions of nearby Cα atoms. Unlike the amino-acid sequence, 3Di is a direct function of the 3D structure, so two proteins with the same fold have similar 3Di strings even at low sequence identity.

B-factor. For experimental (PDB) structures, the B-factor (temperature factor) quantifies the positional spread of each atom in the crystal — a combination of thermal vibration and static disorder — in units of Å². High B-factors mark flexible loops or poorly resolved regions; low B-factors mark the rigid, well-ordered core.

mmCIF coordinates. The mmCIF block holds the 3D Cartesian coordinates of each backbone atom (N, Cα, C, O) in ångströms. mmCIF is the PDB's canonical archive format — a tagged-loop text representation of the atomic model.

InterPro / GO / CATH / organism. Functional annotations link the protein to curated databases. InterPro entries identify conserved domains and families by matching the sequence against member-database signatures (Pfam, PROSITE, CDD, …). Gene Ontology (GO) terms describe molecular function, biological process, and cellular component in a controlled vocabulary. CATH places the structure in a hierarchical fold classification (Class/Architecture/Topology/Homologous-superfamily). The organism is the source species.

Rendered structure images. Structure images are PyMOL renders from six orthogonal camera directions. Cartoon representation draws helices as coils and strands as arrows; sticks shows the backbone as bonds; surface shows the solvent-excluded envelope. Rainbow coloring maps sequence position to hue (blue→red, N→C); chain coloring assigns a distinct color per polypeptide.

Sequence. This is the polypeptide sequence — one letter per residue, N-terminus first. Length ranges from a few dozen residues for small domains to over a thousand for large multi-domain proteins.

Secondary structure (8-state, DSSP). The SS8 string is DSSP's per-residue secondary-structure call. α-helix (H) means an i→i+4 H-bond ladder; β-strand (E) means the residue participates in a β-sheet; 3₁₀ (G) and π (I) are tighter and wider helices; T/S are turns/bends; '-' is loop.

Nearest PDB structures. Structural nearest neighbors (via Foldseek easy-search vs the PDB). Reported per hit: target PDB id, E-value, and alignment TM-score. A TM-score above ~0.5 is the conventional threshold for 'same fold'.